Protein AF-0000000079074183 (afdb_homodimer)

Sequence (252 aa):
MTTKIEKISPKIYKVTDNDKHLGTISTYHNLFHNKYIYLKFNLSDYSVNIPFSKIVQAEHQALQVMIDSNENPIVDFLLRNGFICKRHCYTLTVNKKDLKIEINNKLSLHFFNTESPDYETVKSFVMTTKIEKISPKIYKVTDNDKHLGTISTYHNLFHNKYIYLKFNLSDYSVNIPFSKIVQAEHQALQVMIDSNENPIVDFLLRNGFICKRHCYTLTVNKKDLKIEINNKLSLHFFNTESPDYETVKSFV

pLDDT: mean 76.96, std 24.46, range [24.62, 98.12]

Radius of gyration: 27.48 Å; Cα contacts (8 Å, |Δi|>4): 386; chains: 2; bounding box: 55×77×75 Å

Solvent-accessible surface area (backbone atoms only — not comparable to full-atom values): 14882 Å² total; per-residue (Å²): 135,65,46,46,76,44,78,79,46,100,43,34,29,41,33,29,44,78,88,36,81,38,39,38,37,36,52,44,74,45,95,58,43,82,70,36,39,32,54,46,81,50,61,79,61,68,87,65,62,63,67,58,66,58,52,26,55,71,66,63,36,47,44,30,35,77,36,46,59,87,56,63,83,56,52,64,38,38,46,77,58,53,30,40,68,49,33,37,34,28,33,47,75,68,57,73,73,55,59,52,66,75,69,69,66,76,65,68,73,70,75,78,60,82,80,48,76,78,69,64,67,70,61,69,81,109,134,65,47,45,79,43,79,80,47,100,44,34,29,41,33,28,45,77,87,36,81,35,38,38,39,37,53,46,73,45,95,58,44,81,70,35,39,33,53,47,81,50,61,80,59,68,86,65,62,63,69,58,65,59,52,27,56,72,64,66,36,50,43,31,34,77,35,46,59,88,56,65,83,55,52,66,37,39,47,76,57,51,29,41,68,50,32,36,33,29,33,46,75,69,58,74,72,54,58,53,66,76,69,69,67,77,64,70,75,72,76,78,61,84,80,48,78,79,70,66,66,72,60,71,80,107

Structure (mmCIF, N/CA/C/O backbone):
data_AF-0000000079074183-model_v1
#
loop_
_entity.id
_entity.type
_entity.pdbx_description
1 polymer Acetyltransferase
#
loop_
_atom_site.group_PDB
_atom_site.id
_atom_site.type_symbol
_atom_site.label_atom_id
_atom_site.label_alt_id
_atom_site.label_comp_id
_atom_site.label_asym_id
_atom_site.label_entity_id
_atom_site.label_seq_id
_atom_site.pdbx_PDB_ins_code
_atom_site.Cartn_x
_atom_site.Cartn_y
_atom_site.Cartn_z
_atom_site.occupancy
_atom_site.B_iso_or_equiv
_atom_site.auth_seq_id
_atom_site.auth_comp_id
_atom_site.auth_asym_id
_atom_site.auth_atom_id
_atom_site.pdbx_PDB_model_num
ATOM 1 N N . MET A 1 1 ? -2.209 33.312 1.041 1 56.91 1 MET A N 1
ATOM 2 C CA . MET A 1 1 ? -3.297 32.656 1.756 1 56.91 1 MET A CA 1
ATOM 3 C C . MET A 1 1 ? -2.771 31.484 2.6 1 56.91 1 MET A C 1
ATOM 5 O O . MET A 1 1 ? -2.053 30.625 2.096 1 56.91 1 MET A O 1
ATOM 9 N N . THR A 1 2 ? -2.73 31.688 4.004 1 82.5 2 THR A N 1
ATOM 10 C CA . THR A 1 2 ? -1.872 30.812 4.797 1 82.5 2 THR A CA 1
ATOM 11 C C . THR A 1 2 ? -2.689 29.703 5.457 1 82.5 2 THR A C 1
ATOM 13 O O . THR A 1 2 ? -3.65 29.984 6.176 1 82.5 2 THR A O 1
ATOM 16 N N . THR A 1 3 ? -2.807 28.5 5.043 1 92.88 3 THR A N 1
ATOM 17 C CA . THR A 1 3 ? -3.449 27.344 5.664 1 92.88 3 THR A CA 1
ATOM 18 C C . THR A 1 3 ? -2.795 27.016 7 1 92.88 3 THR A C 1
ATOM 20 O O . THR A 1 3 ? -1.567 27.031 7.117 1 92.88 3 THR A O 1
ATOM 23 N N . LYS A 1 4 ? -3.664 26.953 8.109 1 94.62 4 LYS A N 1
ATOM 24 C CA . LYS A 1 4 ? -3.178 26.609 9.445 1 94.62 4 LYS A CA 1
ATOM 25 C C . LYS A 1 4 ? -3.684 25.25 9.875 1 94.62 4 LYS A C 1
ATOM 27 O O . LYS A 1 4 ? -4.754 24.797 9.445 1 94.62 4 LYS A O 1
ATOM 32 N N . ILE A 1 5 ? -2.883 24.562 10.695 1 96.06 5 ILE A N 1
ATOM 33 C CA . ILE A 1 5 ? -3.271 23.281 11.266 1 96.06 5 ILE A CA 1
ATOM 34 C C . ILE A 1 5 ? -3.086 23.312 12.781 1 96.06 5 ILE A C 1
ATOM 36 O O . ILE A 1 5 ? -2.086 23.828 13.281 1 96.06 5 ILE A O 1
ATOM 40 N N . GLU A 1 6 ? -4.113 22.844 13.547 1 95.81 6 GLU A N 1
ATOM 41 C CA . GLU A 1 6 ? -4.082 22.812 15.008 1 95.81 6 GLU A CA 1
ATOM 42 C C . GLU A 1 6 ? -4.535 21.469 15.539 1 95.81 6 GLU A C 1
ATOM 44 O O . GLU A 1 6 ? -5.562 20.938 15.109 1 95.81 6 GLU A O 1
ATOM 49 N N . LYS A 1 7 ? -3.727 20.953 16.5 1 96.69 7 LYS A N 1
ATOM 50 C CA . LYS A 1 7 ? -4.129 19.719 17.156 1 96.69 7 LYS A CA 1
ATOM 51 C C . LYS A 1 7 ? -5.254 19.969 18.156 1 96.69 7 LYS A C 1
ATOM 53 O O . LYS A 1 7 ? -5.066 20.688 19.141 1 96.69 7 LYS A O 1
ATOM 58 N N . ILE A 1 8 ? -6.43 19.375 17.969 1 96.81 8 ILE A N 1
ATOM 59 C CA . ILE A 1 8 ? -7.582 19.672 18.812 1 96.81 8 ILE A CA 1
ATOM 60 C C . ILE A 1 8 ? -7.895 18.453 19.688 1 96.81 8 ILE A C 1
ATOM 62 O O . ILE A 1 8 ? -8.648 18.562 20.656 1 96.81 8 ILE A O 1
ATOM 66 N N . SER A 1 9 ? -7.406 17.328 19.359 1 95.94 9 SER A N 1
ATOM 67 C CA . SER A 1 9 ? -7.438 16.078 20.125 1 95.94 9 SER A CA 1
ATOM 68 C C . SER A 1 9 ? -6.23 15.211 19.812 1 95.94 9 SER A C 1
ATOM 70 O O . SER A 1 9 ? -5.461 15.508 18.906 1 95.94 9 SER A O 1
ATOM 72 N N . PRO A 1 10 ? -5.918 14.227 20.594 1 94.5 10 PRO A N 1
ATOM 73 C CA . PRO A 1 10 ? -4.711 13.422 20.391 1 94.5 10 PRO A CA 1
ATOM 74 C C . PRO A 1 10 ? -4.586 12.906 18.953 1 94.5 10 PRO A C 1
ATOM 76 O O . PRO A 1 10 ? -3.477 12.789 18.438 1 94.5 10 PRO A O 1
ATOM 79 N N . LYS A 1 11 ? -5.684 12.766 18.312 1 96.69 11 LYS A N 1
ATOM 80 C CA . LYS A 1 11 ? -5.59 12.117 17.016 1 96.69 11 LYS A CA 1
ATOM 81 C C . LYS A 1 11 ? -6.246 12.969 15.93 1 96.69 11 LYS A C 1
ATOM 83 O O . LYS A 1 11 ? -6.457 12.508 14.805 1 96.69 11 LYS A O 1
ATOM 88 N N . ILE A 1 12 ? -6.559 14.219 16.297 1 97.94 12 ILE A N 1
ATOM 89 C CA . ILE A 1 12 ? -7.312 15.023 15.336 1 97.94 12 ILE A CA 1
ATOM 90 C C . ILE A 1 12 ? -6.668 16.406 15.188 1 97.94 12 ILE A C 1
ATOM 92 O O . ILE A 1 12 ? -6.367 17.062 16.188 1 97.94 12 ILE A O 1
ATOM 96 N N . TYR A 1 13 ? -6.473 16.797 13.969 1 98.12 13 TYR A N 1
ATOM 97 C CA . TYR A 1 13 ? -6.004 18.141 13.625 1 98.12 13 TYR A CA 1
ATOM 98 C C . TYR A 1 13 ? -7.078 18.922 12.875 1 98.12 13 TYR A C 1
ATOM 100 O O . TYR A 1 13 ? -7.711 18.391 11.961 1 98.12 13 TYR A O 1
ATOM 108 N N . LYS A 1 14 ? -7.289 20.141 13.258 1 98.06 14 LYS A N 1
ATOM 109 C CA . LYS A 1 14 ? -8.188 21.062 12.562 1 98.06 14 LYS A CA 1
ATOM 110 C C . LYS A 1 14 ? -7.43 21.875 11.523 1 98.06 14 LYS A C 1
ATOM 112 O O . LYS A 1 14 ? -6.328 22.359 11.789 1 98.06 14 LYS A O 1
ATOM 117 N N . VAL A 1 15 ? -8.008 21.984 10.328 1 97.56 15 VAL A N 1
ATOM 118 C CA . VAL A 1 15 ? -7.41 22.75 9.242 1 97.56 15 VAL A CA 1
ATOM 119 C C . VAL A 1 15 ? -8.258 23.984 8.953 1 97.56 15 VAL A C 1
ATOM 121 O O . VAL A 1 15 ? -9.477 23.891 8.789 1 97.56 15 VAL A O 1
ATOM 124 N N . THR A 1 16 ? -7.59 25.141 8.906 1 96.81 16 THR A N 1
ATOM 125 C CA . THR A 1 16 ? -8.242 26.406 8.578 1 96.81 16 THR A CA 1
ATOM 126 C C . THR A 1 16 ? -7.465 27.141 7.496 1 96.81 16 THR A C 1
ATOM 128 O O . THR A 1 16 ? -6.234 27.094 7.465 1 96.81 16 THR A O 1
ATOM 131 N N . ASP A 1 17 ? -8.219 27.688 6.59 1 94.56 17 ASP A N 1
ATOM 132 C CA . ASP A 1 17 ? -7.648 28.547 5.547 1 94.56 17 ASP A CA 1
ATOM 133 C C . ASP A 1 17 ? -8.289 29.922 5.566 1 94.56 17 ASP A C 1
ATOM 135 O O . ASP A 1 17 ? -9.508 30.062 5.387 1 94.56 17 ASP A O 1
ATOM 139 N N . ASN A 1 18 ? -7.473 30.922 5.742 1 91.44 18 ASN A N 1
ATOM 140 C CA . ASN A 1 18 ? -7.984 32.281 5.867 1 91.44 18 ASN A CA 1
ATOM 141 C C . ASN A 1 18 ? -9.164 32.344 6.828 1 91.44 18 ASN A C 1
ATOM 143 O O . ASN A 1 18 ? -10.211 32.906 6.492 1 91.44 18 ASN A O 1
ATOM 147 N N . ASP A 1 19 ? -9.07 31.641 7.984 1 87.56 19 ASP A N 1
ATOM 148 C CA . ASP A 1 19 ? -9.992 31.656 9.117 1 87.56 19 ASP A CA 1
ATOM 149 C C . ASP A 1 19 ? -11.273 30.891 8.797 1 87.56 19 ASP A C 1
ATOM 151 O O . ASP A 1 19 ? -12.227 30.906 9.57 1 87.56 19 ASP A O 1
ATOM 155 N N . LYS A 1 20 ? -11.281 30.312 7.566 1 93.69 20 LYS A N 1
ATOM 156 C CA . LYS A 1 20 ? -12.391 29.422 7.234 1 93.69 20 LYS A CA 1
ATOM 157 C C . LYS A 1 20 ? -12.039 27.969 7.547 1 93.69 20 LYS A C 1
ATOM 159 O O . LYS A 1 20 ? -10.961 27.484 7.184 1 93.69 20 LYS A O 1
ATOM 164 N N . HIS A 1 21 ? -12.977 27.422 8.32 1 95.5 21 HIS A N 1
ATOM 165 C CA . HIS A 1 21 ? -12.797 26.016 8.641 1 95.5 21 HIS A CA 1
ATOM 166 C C . HIS A 1 21 ? -12.883 25.141 7.391 1 95.5 21 HIS A C 1
ATOM 168 O O . HIS A 1 21 ? -13.891 25.172 6.676 1 95.5 21 HIS A O 1
ATOM 174 N N . LEU A 1 22 ? -11.805 24.312 7.156 1 97 22 LEU A N 1
ATOM 175 C CA . LEU A 1 22 ? -11.766 23.484 5.957 1 97 22 LEU A CA 1
ATOM 176 C C . LEU A 1 22 ? -12.078 22.031 6.297 1 97 22 LEU A C 1
ATOM 178 O O . LEU A 1 22 ? -12.453 21.25 5.418 1 97 22 LEU A O 1
ATOM 182 N N . GLY A 1 23 ? -11.852 21.594 7.488 1 97.81 23 GLY A N 1
ATOM 183 C CA . GLY A 1 23 ? -12.078 20.219 7.883 1 97.81 23 GLY A CA 1
ATOM 184 C C . GLY A 1 23 ? -11.031 19.688 8.844 1 97.81 23 GLY A C 1
ATOM 185 O O . GLY A 1 23 ? -10.469 20.453 9.633 1 97.81 23 GLY A O 1
ATOM 186 N N . THR A 1 24 ? -10.898 18.328 8.852 1 97.75 24 THR A N 1
ATOM 187 C CA . THR A 1 24 ? -10 17.734 9.836 1 97.75 24 THR A CA 1
ATOM 188 C C . THR A 1 24 ? -9.102 16.688 9.18 1 97.75 24 THR A C 1
ATOM 190 O O . THR A 1 24 ? -9.398 16.188 8.094 1 97.75 24 THR A O 1
ATOM 193 N N . ILE A 1 25 ? -8 16.469 9.836 1 97.62 25 ILE A N 1
ATOM 194 C CA . ILE A 1 25 ? -7.098 15.359 9.578 1 97.62 25 ILE A CA 1
ATOM 195 C C . ILE A 1 25 ? -7.023 14.461 10.812 1 97.62 25 ILE A C 1
ATOM 197 O O . ILE A 1 25 ? -6.742 14.93 11.914 1 97.62 25 ILE A O 1
ATOM 201 N N . SER A 1 26 ? -7.312 13.258 10.609 1 97.56 26 SER A N 1
ATOM 202 C CA . SER A 1 26 ? -7.172 12.297 11.695 1 97.56 26 SER A CA 1
ATOM 203 C C . SER A 1 26 ? -5.914 11.453 11.523 1 97.56 26 SER A C 1
ATOM 205 O O . SER A 1 26 ? -5.492 11.18 10.398 1 97.56 26 SER A O 1
ATOM 207 N N . THR A 1 27 ? -5.348 11.062 12.664 1 96.31 27 THR A N 1
ATOM 208 C CA . THR A 1 27 ? -4.188 10.18 12.656 1 96.31 27 THR A CA 1
ATOM 209 C C . THR A 1 27 ? -4.531 8.82 13.258 1 96.31 27 THR A C 1
ATOM 211 O O . THR A 1 27 ? -5.441 8.719 14.086 1 96.31 27 THR A O 1
ATOM 214 N N . TYR A 1 28 ? -3.906 7.844 12.734 1 92.69 28 TYR A N 1
ATOM 215 C CA . TYR A 1 28 ? -4.055 6.516 13.32 1 92.69 28 TYR A CA 1
ATOM 216 C C . TYR A 1 28 ? -2.797 5.68 13.109 1 92.69 28 TYR A C 1
ATOM 218 O O . TYR A 1 28 ? -1.945 6.027 12.289 1 92.69 28 TYR A O 1
ATOM 226 N N . HIS A 1 29 ? -2.613 4.762 14.086 1 88.19 29 HIS A N 1
ATOM 227 C CA . HIS A 1 29 ? -1.51 3.818 13.961 1 88.19 29 HIS A CA 1
ATOM 228 C C . HIS A 1 29 ? -1.984 2.492 13.375 1 88.19 29 HIS A C 1
ATOM 230 O O . HIS A 1 29 ? -3.092 2.039 13.672 1 88.19 29 HIS A O 1
ATOM 236 N N . ASN A 1 30 ? -1.185 2.166 12.43 1 74.31 30 ASN A N 1
ATOM 237 C CA . ASN A 1 30 ? -1.396 0.795 11.977 1 74.31 30 ASN A CA 1
ATOM 238 C C . ASN A 1 30 ? -0.729 -0.214 12.906 1 74.31 30 ASN A C 1
ATOM 240 O O . ASN A 1 30 ? 0.449 -0.072 13.234 1 74.31 30 ASN A O 1
ATOM 244 N N . LEU A 1 31 ? -1.501 -1.036 13.453 1 66.62 31 LEU A N 1
ATOM 245 C CA . LEU A 1 31 ? -1.031 -2.002 14.438 1 66.62 31 LEU A CA 1
ATOM 246 C C . LEU A 1 31 ? 0.189 -2.756 13.922 1 66.62 31 LEU A C 1
ATOM 248 O O . LEU A 1 31 ? 1.031 -3.195 14.703 1 66.62 31 LEU A O 1
ATOM 252 N N . PHE A 1 32 ? 0.381 -2.758 12.641 1 63.94 32 PHE A N 1
ATOM 253 C CA . PHE A 1 32 ? 1.394 -3.611 12.023 1 63.94 32 PHE A CA 1
ATOM 254 C C . PHE A 1 32 ? 2.602 -2.789 11.594 1 63.94 32 PHE A C 1
ATOM 256 O O . PHE A 1 32 ? 3.666 -3.344 11.305 1 63.94 32 PHE A O 1
ATOM 263 N N . HIS A 1 33 ? 2.383 -1.565 11.43 1 68.12 33 HIS A N 1
ATOM 264 C CA . HIS A 1 33 ? 3.418 -0.663 10.945 1 68.12 33 HIS A CA 1
ATOM 265 C C . HIS A 1 33 ? 3.592 0.533 11.875 1 68.12 33 HIS A C 1
ATOM 267 O O . HIS A 1 33 ? 2.881 1.532 11.75 1 68.12 33 HIS A O 1
ATOM 273 N N . ASN A 1 34 ? 4.586 0.469 12.773 1 72.25 34 ASN A N 1
ATOM 274 C CA . ASN A 1 34 ? 4.75 1.51 13.789 1 72.25 34 ASN A CA 1
ATOM 275 C C . ASN A 1 34 ? 5.723 2.59 13.32 1 72.25 34 ASN A C 1
ATOM 277 O O . ASN A 1 34 ? 5.945 3.576 14.031 1 72.25 34 ASN A O 1
ATOM 281 N N . LYS A 1 35 ? 6.137 2.465 12.156 1 80.44 35 LYS A N 1
ATOM 282 C CA . LYS A 1 35 ? 7.121 3.424 11.664 1 80.44 35 LYS A CA 1
ATOM 283 C C . LYS A 1 35 ? 6.449 4.711 11.188 1 80.44 35 LYS A C 1
ATOM 285 O O . LYS A 1 35 ? 7.062 5.781 11.211 1 80.44 35 LYS A O 1
ATOM 290 N N . TYR A 1 36 ? 5.195 4.543 10.867 1 87.62 36 TYR A N 1
ATOM 291 C CA . TYR A 1 36 ? 4.492 5.676 10.266 1 87.62 36 TYR A CA 1
ATOM 292 C C . TYR A 1 36 ? 3.238 6.016 11.062 1 87.62 36 TYR A C 1
ATOM 294 O O . TYR A 1 36 ? 2.648 5.148 11.703 1 87.62 36 TYR A O 1
ATOM 302 N N . ILE A 1 37 ? 2.963 7.238 11.047 1 93.5 37 ILE A N 1
ATOM 303 C CA . ILE A 1 37 ? 1.617 7.656 11.422 1 93.5 37 ILE A CA 1
ATOM 304 C C . ILE A 1 37 ? 0.771 7.867 10.164 1 93.5 37 ILE A C 1
ATOM 306 O O . ILE A 1 37 ? 1.219 8.5 9.203 1 93.5 37 ILE A O 1
ATOM 310 N N . TYR A 1 38 ? -0.4 7.258 10.18 1 94.38 38 TYR A N 1
ATOM 311 C CA . TYR A 1 38 ? -1.279 7.301 9.016 1 94.38 38 TYR A CA 1
ATOM 312 C C . TYR A 1 38 ? -2.279 8.445 9.133 1 94.38 38 TYR A C 1
ATOM 314 O O . TYR A 1 38 ? -2.74 8.766 10.227 1 94.38 38 TYR A O 1
ATOM 322 N N . LEU A 1 39 ? -2.57 9.031 7.938 1 96.38 39 LEU A N 1
ATOM 323 C CA . LEU A 1 39 ? -3.488 10.172 7.914 1 96.38 39 LEU A CA 1
ATOM 324 C C . LEU A 1 39 ? -4.77 9.812 7.172 1 96.38 39 LEU A C 1
ATOM 326 O O . LEU A 1 39 ? -4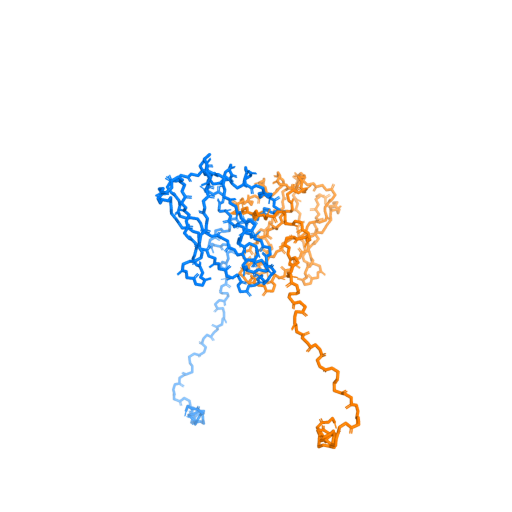.734 9.102 6.164 1 96.38 39 LEU A O 1
ATOM 330 N N . LYS A 1 40 ? -5.848 10.336 7.715 1 95.19 40 LYS A N 1
ATOM 331 C CA . LYS A 1 40 ? -7.133 10.383 7.023 1 95.19 40 LYS A CA 1
ATOM 332 C C .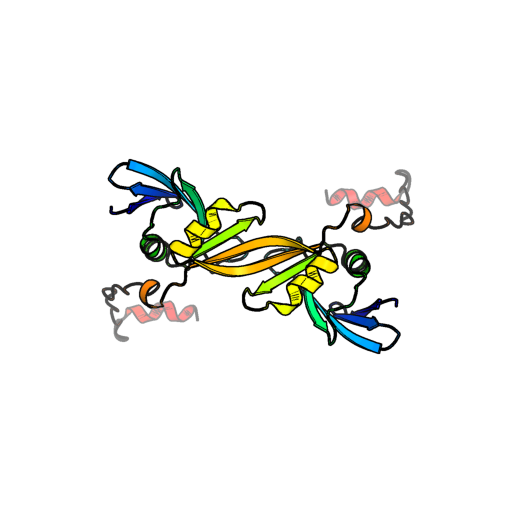 LYS A 1 40 ? -7.637 11.82 6.906 1 95.19 40 LYS A C 1
ATOM 334 O O . LYS A 1 40 ? -7.555 12.594 7.863 1 95.19 40 LYS A O 1
ATOM 339 N N . PHE A 1 41 ? -8.18 12.125 5.703 1 95.94 41 PHE A N 1
ATOM 340 C CA . PHE A 1 41 ? -8.555 13.5 5.43 1 95.94 41 PHE A CA 1
ATOM 341 C C . PHE A 1 41 ? -10.07 13.633 5.324 1 95.94 41 PHE A C 1
ATOM 343 O O . PHE A 1 41 ? -10.727 12.805 4.699 1 95.94 41 PHE A O 1
ATOM 350 N N . ASN A 1 42 ? -10.594 14.586 5.984 1 95.62 42 ASN A N 1
ATOM 351 C CA . ASN A 1 42 ? -11.953 15.086 5.828 1 95.62 42 ASN A CA 1
ATOM 352 C C . ASN A 1 42 ? -11.977 16.594 5.602 1 95.62 42 ASN A C 1
ATOM 354 O O . ASN A 1 42 ? -12.258 17.359 6.527 1 95.62 42 ASN A O 1
ATOM 358 N N . LEU A 1 43 ? -11.75 17.016 4.32 1 95.56 43 LEU A N 1
ATOM 359 C CA . LEU A 1 43 ? -11.633 18.422 3.977 1 95.56 43 LEU A CA 1
ATOM 360 C C . LEU A 1 43 ? -12.688 18.828 2.943 1 95.56 43 LEU A C 1
ATOM 362 O O . LEU A 1 43 ? -13.047 18.016 2.084 1 95.56 43 LEU A O 1
ATOM 366 N N . SER A 1 44 ? -13.07 20 3.027 1 94.81 44 SER A N 1
ATOM 367 C CA . SER A 1 44 ? -14.031 20.531 2.061 1 94.81 44 SER A CA 1
ATOM 368 C C . SER A 1 44 ? -13.328 21.016 0.796 1 94.81 44 SER A C 1
ATOM 370 O O . SER A 1 44 ? -13.961 21.203 -0.239 1 94.81 44 SER A O 1
ATOM 372 N N . ASP A 1 45 ? -12.055 21.266 0.929 1 93.31 45 ASP A N 1
ATOM 373 C CA . ASP A 1 45 ? -11.25 21.781 -0.177 1 93.31 45 ASP A CA 1
ATOM 374 C C . ASP A 1 45 ? -9.852 21.141 -0.175 1 93.31 45 ASP A C 1
ATOM 376 O O . ASP A 1 45 ? -9.117 21.266 0.802 1 93.31 45 ASP A O 1
ATOM 380 N N . TYR A 1 46 ? -9.523 20.5 -1.292 1 93.75 46 TYR A N 1
ATOM 381 C CA . TYR A 1 46 ? -8.242 19.812 -1.388 1 93.75 46 TYR A CA 1
ATOM 382 C C . TYR A 1 46 ? -7.266 20.578 -2.262 1 93.75 46 TYR A C 1
ATOM 384 O O . TYR A 1 46 ? -6.246 20.047 -2.693 1 93.75 46 TYR A O 1
ATOM 392 N N . SER A 1 47 ? -7.559 21.844 -2.543 1 92.06 47 SER A N 1
ATOM 393 C CA . SER A 1 47 ? -6.668 22.656 -3.363 1 92.06 47 SER A CA 1
ATOM 394 C C . SER A 1 47 ? -5.695 23.453 -2.498 1 92.06 47 SER A C 1
ATOM 396 O O . SER A 1 47 ? -4.879 24.219 -3.018 1 92.06 47 SER A O 1
ATOM 398 N N . VAL A 1 48 ? -5.664 23.203 -1.214 1 92.88 48 VAL A N 1
ATOM 399 C CA . VAL A 1 48 ? -4.875 24 -0.283 1 92.88 48 VAL A CA 1
ATOM 400 C C . VAL A 1 48 ? -3.547 23.297 -0.003 1 92.88 48 VAL A C 1
ATOM 402 O O . VAL A 1 48 ? -3.416 22.094 -0.217 1 92.88 48 VAL A O 1
ATOM 405 N N . ASN A 1 49 ? -2.605 24.125 0.413 1 94.31 49 ASN A N 1
ATOM 406 C CA . ASN A 1 49 ? -1.342 23.609 0.936 1 94.31 49 ASN A CA 1
ATOM 407 C C . ASN A 1 49 ? -1.353 23.547 2.461 1 94.31 49 ASN A C 1
ATOM 409 O O . ASN A 1 49 ? -1.564 24.562 3.129 1 94.31 49 ASN A O 1
ATOM 413 N N . ILE A 1 50 ? -1.179 22.297 2.91 1 94.88 50 ILE A N 1
ATOM 414 C CA . ILE A 1 50 ? -1.216 22.078 4.352 1 94.88 50 ILE A CA 1
ATOM 415 C C . ILE A 1 50 ? 0.207 21.969 4.891 1 94.88 50 ILE A C 1
ATOM 417 O O . ILE A 1 50 ? 1.05 21.281 4.297 1 94.88 50 ILE A O 1
ATOM 421 N N . PRO A 1 51 ? 0.529 22.688 6 1 95 51 PRO A N 1
ATOM 422 C CA . PRO A 1 51 ? 1.844 22.531 6.629 1 95 51 PRO A CA 1
ATOM 423 C C . PRO A 1 51 ? 1.982 21.219 7.383 1 95 51 PRO A C 1
ATOM 425 O O . PRO A 1 51 ? 2.029 21.203 8.617 1 95 51 PRO A O 1
ATOM 428 N N . PHE A 1 52 ? 2.217 20.141 6.711 1 96.25 52 PHE A N 1
ATOM 429 C CA . PHE A 1 52 ? 2.27 18.797 7.281 1 96.25 52 PHE A CA 1
ATOM 430 C C . PHE A 1 52 ? 3.459 18.656 8.219 1 96.25 52 PHE A C 1
ATOM 432 O O . PHE A 1 52 ? 3.486 17.766 9.062 1 96.25 52 PHE A O 1
ATOM 439 N N . SER A 1 53 ? 4.465 19.484 8.07 1 92.44 53 SER A N 1
ATOM 440 C CA . SER A 1 53 ? 5.621 19.453 8.961 1 92.44 53 SER A CA 1
ATOM 441 C C . SER A 1 53 ? 5.195 19.625 10.422 1 92.44 53 SER A C 1
ATOM 443 O O . SER A 1 53 ? 5.84 19.094 11.328 1 92.44 53 SER A O 1
ATOM 445 N N . LYS A 1 54 ? 4.117 20.328 10.633 1 93.75 54 LYS A N 1
ATOM 446 C CA . LYS A 1 54 ? 3.611 20.516 11.984 1 93.75 54 LYS A CA 1
ATOM 447 C C . LYS A 1 54 ? 3.121 19.203 12.578 1 93.75 54 LYS A C 1
ATOM 449 O O . LYS A 1 54 ? 3.264 18.969 13.781 1 93.75 54 LYS A O 1
ATOM 454 N N . ILE A 1 55 ? 2.572 18.406 11.727 1 95.62 55 ILE A N 1
ATOM 455 C CA . ILE A 1 55 ? 2.125 17.109 12.203 1 95.62 55 ILE A CA 1
ATOM 456 C C . ILE A 1 55 ? 3.334 16.219 12.492 1 95.62 55 ILE A C 1
ATOM 458 O O . ILE A 1 55 ? 3.371 15.531 13.516 1 95.62 55 ILE A O 1
ATOM 462 N N . VAL A 1 56 ? 4.266 16.266 11.641 1 93.94 56 VAL A N 1
ATOM 463 C CA . VAL A 1 56 ? 5.492 15.492 11.836 1 93.94 56 VAL A CA 1
ATOM 464 C C . VAL A 1 56 ? 6.129 15.867 13.172 1 93.94 56 VAL A C 1
ATOM 466 O O . VAL A 1 56 ? 6.535 14.992 13.938 1 93.94 56 VAL A O 1
ATOM 469 N N . GLN A 1 57 ? 6.195 17.109 13.414 1 91.25 57 GLN A N 1
ATOM 470 C CA . GLN A 1 57 ? 6.809 17.609 14.641 1 91.25 57 GLN A CA 1
ATOM 471 C C . GLN A 1 57 ? 6.016 17.156 15.867 1 91.25 57 GLN A C 1
ATOM 473 O O . GLN A 1 57 ? 6.602 16.828 16.906 1 91.25 57 GLN A O 1
ATOM 478 N N . ALA A 1 58 ? 4.754 17.172 15.727 1 92.38 58 ALA A N 1
ATOM 479 C CA . ALA A 1 58 ? 3.896 16.812 16.859 1 92.38 58 ALA A CA 1
ATOM 480 C C . ALA A 1 58 ? 3.932 15.312 17.109 1 92.38 58 ALA A C 1
ATOM 482 O O . ALA A 1 58 ? 3.912 14.875 18.266 1 92.38 58 ALA A O 1
ATOM 483 N N . GLU A 1 59 ? 3.969 14.562 16.062 1 92.69 59 GLU A N 1
ATOM 484 C CA . GLU A 1 59 ? 3.836 13.117 16.188 1 92.69 59 GLU A CA 1
ATOM 485 C C . GLU A 1 59 ? 5.203 12.438 16.25 1 92.69 59 GLU A C 1
ATOM 487 O O . GLU A 1 59 ? 5.309 11.281 16.672 1 92.69 59 GLU A O 1
ATOM 492 N N . HIS A 1 60 ? 6.215 13 15.812 1 90.06 60 HIS A N 1
ATOM 493 C CA . HIS A 1 60 ? 7.582 12.5 15.828 1 90.06 60 HIS A CA 1
ATOM 494 C C . HIS A 1 60 ? 7.711 11.227 14.992 1 90.06 60 HIS A C 1
ATOM 496 O O . HIS A 1 60 ? 8.422 10.297 15.375 1 90.06 60 HIS A O 1
ATOM 502 N N . GLN A 1 61 ? 6.887 11.211 13.961 1 90.06 61 GLN A N 1
ATOM 503 C CA . GLN A 1 61 ? 6.902 10.078 13.047 1 90.06 61 GLN A CA 1
ATOM 504 C C . GLN A 1 61 ? 6.66 10.531 11.609 1 90.06 61 GLN A C 1
ATOM 506 O O . GLN A 1 61 ? 6.059 11.586 11.375 1 90.06 61 GLN A O 1
ATOM 511 N N . ALA A 1 62 ? 7.18 9.719 10.688 1 91.75 62 ALA A N 1
ATOM 512 C CA . ALA A 1 62 ? 6.879 9.961 9.281 1 91.75 62 ALA A CA 1
ATOM 513 C C . ALA A 1 62 ? 5.395 9.734 8.992 1 91.75 62 ALA A C 1
ATOM 515 O O . ALA A 1 62 ? 4.734 8.953 9.68 1 91.75 62 ALA A O 1
ATOM 516 N N . LEU A 1 63 ? 4.934 10.477 8.023 1 95.94 63 LEU A N 1
ATOM 517 C CA . LEU A 1 63 ? 3.516 10.422 7.691 1 95.94 63 LEU A CA 1
ATOM 518 C C . LEU A 1 63 ? 3.277 9.508 6.492 1 95.94 63 LEU A C 1
ATOM 520 O O . LEU A 1 63 ? 4.078 9.484 5.551 1 95.94 63 LEU A O 1
ATOM 524 N N . GLN A 1 64 ? 2.223 8.766 6.582 1 93.75 64 GLN A N 1
ATOM 525 C CA . GLN A 1 64 ? 1.821 7.914 5.465 1 93.75 64 GLN A CA 1
ATOM 526 C C . GLN A 1 64 ? 0.316 8 5.227 1 93.75 64 GLN A C 1
ATOM 528 O O . GLN A 1 64 ? -0.457 8.219 6.16 1 93.75 64 GLN A O 1
ATOM 533 N N . VAL A 1 65 ? -0.074 7.941 3.959 1 94.25 65 VAL A N 1
ATOM 534 C CA . VAL A 1 65 ? -1.475 7.922 3.551 1 94.25 65 VAL A CA 1
ATOM 535 C C . VAL A 1 65 ? -1.728 6.723 2.637 1 94.25 65 VAL A C 1
ATOM 537 O O . VAL A 1 65 ? -1.014 6.527 1.649 1 94.25 65 VAL A O 1
ATOM 540 N N . MET A 1 66 ? -2.662 5.918 3.023 1 91.19 66 MET A N 1
ATOM 541 C CA . MET A 1 66 ? -3.111 4.824 2.168 1 91.19 66 MET A CA 1
ATOM 542 C C . MET A 1 66 ? -4.348 5.227 1.371 1 91.19 66 MET A C 1
ATOM 544 O O . MET A 1 66 ? -5.336 5.688 1.943 1 91.19 66 MET A O 1
ATOM 548 N N . ILE A 1 67 ? -4.16 5.094 0.066 1 91.25 67 ILE A N 1
ATOM 549 C CA . ILE A 1 67 ? -5.273 5.461 -0.804 1 91.25 67 ILE A CA 1
ATOM 550 C C . ILE A 1 67 ? -5.77 4.23 -1.555 1 91.25 67 ILE A C 1
ATOM 552 O O . ILE A 1 67 ? -4.988 3.537 -2.209 1 91.25 67 ILE A O 1
ATOM 556 N N . ASP A 1 68 ? -7.082 4.023 -1.408 1 87.06 68 ASP A N 1
ATOM 557 C CA . ASP A 1 68 ? -7.68 2.969 -2.221 1 87.06 68 ASP A CA 1
ATOM 558 C C . ASP A 1 68 ? -7.695 3.354 -3.697 1 87.06 68 ASP A C 1
ATOM 560 O O . ASP A 1 68 ? -7.922 4.516 -4.039 1 87.06 68 ASP A O 1
ATOM 564 N N . SER A 1 69 ? -7.371 2.432 -4.523 1 79 69 SER A N 1
ATOM 565 C CA . SER A 1 69 ? -7.246 2.662 -5.961 1 79 69 SER A CA 1
ATOM 566 C C . SER A 1 69 ? -8.508 3.305 -6.527 1 79 69 SER A C 1
ATOM 568 O O . SER A 1 69 ? -8.453 3.994 -7.551 1 79 69 SER A O 1
ATOM 570 N N . ASN A 1 70 ? -9.609 3.139 -5.902 1 72.88 70 ASN A N 1
ATOM 571 C CA . ASN A 1 70 ? -10.867 3.711 -6.387 1 72.88 70 ASN A CA 1
ATOM 572 C C . ASN A 1 70 ? -11.047 5.148 -5.906 1 72.88 70 ASN A C 1
ATOM 574 O O . ASN A 1 70 ? -12 5.82 -6.297 1 72.88 70 ASN A O 1
ATOM 578 N N . GLU A 1 71 ? -10.086 5.621 -5.082 1 66.56 71 GLU A N 1
ATOM 579 C CA . GLU A 1 71 ? -10.203 6.969 -4.535 1 66.56 71 GLU A CA 1
ATOM 580 C C . GLU A 1 71 ? -9.297 7.945 -5.277 1 66.56 71 GLU A C 1
ATOM 582 O O . GLU A 1 71 ? -8.164 8.203 -4.848 1 66.56 71 GLU A O 1
ATOM 587 N N . ASN A 1 72 ? -9.625 8.586 -6.359 1 66.62 72 ASN A N 1
ATOM 588 C CA . ASN A 1 72 ? -8.812 9.352 -7.301 1 66.62 72 ASN A CA 1
ATOM 589 C C . ASN A 1 72 ? -8.648 10.805 -6.848 1 66.62 72 ASN A C 1
ATOM 591 O O . ASN A 1 72 ? -7.551 11.359 -6.906 1 66.62 72 ASN A O 1
ATOM 595 N N . PRO A 1 73 ? -9.57 11.461 -6.199 1 71.12 73 PRO A N 1
ATOM 596 C CA . PRO A 1 73 ? -9.461 12.922 -6.113 1 71.12 73 PRO A CA 1
ATOM 597 C C . PRO A 1 73 ? -8.383 13.375 -5.137 1 71.12 73 PRO A C 1
ATOM 599 O O . PRO A 1 73 ? -7.84 14.477 -5.277 1 71.12 73 PRO A O 1
ATOM 602 N N . ILE A 1 74 ? -7.77 12.547 -4.281 1 88.75 74 ILE A N 1
ATOM 603 C CA . ILE A 1 74 ? -6.91 13.016 -3.201 1 88.75 74 ILE A CA 1
ATOM 604 C C . ILE A 1 74 ? -5.445 12.898 -3.621 1 88.75 74 ILE A C 1
ATOM 606 O O . ILE A 1 74 ? -4.57 13.523 -3.02 1 88.75 74 ILE A O 1
ATOM 610 N N . VAL A 1 75 ? -5.188 12.266 -4.688 1 90.56 75 VAL A N 1
ATOM 611 C CA . VAL A 1 75 ? -3.814 11.984 -5.094 1 90.56 75 VAL A CA 1
ATOM 612 C C . VAL A 1 75 ? -3.104 13.281 -5.461 1 90.56 75 VAL A C 1
ATOM 614 O O . VAL A 1 75 ? -1.986 13.539 -5.004 1 90.56 75 VAL A O 1
ATOM 617 N N . ASP A 1 76 ? -3.721 14.125 -6.309 1 90.75 76 ASP A N 1
ATOM 618 C CA . ASP A 1 76 ? -3.125 15.406 -6.691 1 90.75 76 ASP A CA 1
ATOM 619 C C . ASP A 1 76 ? -2.812 16.25 -5.461 1 90.75 76 ASP A C 1
ATOM 621 O O . ASP A 1 76 ? -1.772 16.906 -5.402 1 90.75 76 ASP A O 1
ATOM 625 N N . PHE A 1 77 ? -3.738 16.203 -4.477 1 94.88 77 PHE A N 1
ATOM 626 C CA . PHE A 1 77 ? -3.561 16.922 -3.215 1 94.88 77 PHE A CA 1
ATOM 627 C C . PHE A 1 77 ? -2.309 16.422 -2.494 1 94.88 77 PHE A C 1
ATOM 629 O O . PHE A 1 77 ? -1.485 17.234 -2.055 1 94.88 77 PHE A O 1
ATOM 636 N N . LEU A 1 78 ? -2.148 15.172 -2.453 1 95.38 78 LEU A N 1
ATOM 637 C CA . LEU A 1 78 ? -1.004 14.578 -1.771 1 95.38 78 LEU A CA 1
ATOM 638 C C . LEU A 1 78 ? 0.3 14.953 -2.467 1 95.38 78 LEU A C 1
ATOM 640 O O . LEU A 1 78 ? 1.256 15.383 -1.817 1 95.38 78 LEU A O 1
ATOM 644 N N . LEU A 1 79 ? 0.276 14.859 -3.768 1 92.94 79 LEU A N 1
ATOM 645 C CA . LEU A 1 79 ? 1.481 15.141 -4.539 1 92.94 79 LEU A CA 1
ATOM 646 C C . LEU A 1 79 ? 1.887 16.609 -4.406 1 92.94 79 LEU A C 1
ATOM 648 O O . LEU A 1 79 ? 3.062 16.906 -4.195 1 92.94 79 LEU A O 1
ATOM 652 N N . ARG A 1 80 ? 0.956 17.469 -4.477 1 93.69 80 ARG A N 1
ATOM 653 C CA . ARG A 1 80 ? 1.228 18.891 -4.348 1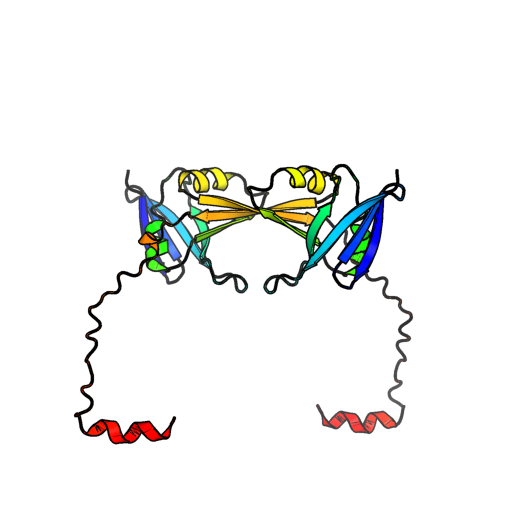 93.69 80 ARG A CA 1
ATOM 654 C C . ARG A 1 80 ? 1.759 19.234 -2.959 1 93.69 80 ARG A C 1
ATOM 656 O O . ARG A 1 80 ? 2.531 20.172 -2.797 1 93.69 80 ARG A O 1
ATOM 663 N N . ASN A 1 81 ? 1.343 18.406 -1.968 1 95.31 81 ASN A N 1
ATOM 664 C CA . ASN A 1 81 ? 1.752 18.672 -0.593 1 95.31 81 ASN A CA 1
ATOM 665 C C . ASN A 1 81 ? 3.002 17.891 -0.216 1 95.31 81 ASN A C 1
ATOM 667 O O . ASN A 1 81 ? 3.318 17.75 0.967 1 95.31 81 ASN A O 1
ATOM 671 N N . GLY A 1 82 ? 3.664 17.266 -1.161 1 94.12 82 GLY A N 1
ATOM 672 C CA . GLY A 1 82 ? 5 16.734 -0.947 1 94.12 82 GLY A CA 1
ATOM 673 C C . GLY A 1 82 ? 5.02 15.234 -0.724 1 94.12 82 GLY A C 1
ATOM 674 O O . GLY A 1 82 ? 6.082 14.641 -0.517 1 94.12 82 GLY A O 1
ATOM 675 N N . PHE A 1 83 ? 3.861 14.648 -0.735 1 95.12 83 PHE A N 1
ATOM 676 C CA . PHE A 1 83 ? 3.83 13.195 -0.621 1 95.12 83 PHE A CA 1
ATOM 677 C C . PHE A 1 83 ? 4.273 12.539 -1.924 1 95.12 83 PHE A C 1
ATOM 679 O O . PHE A 1 83 ? 4.047 13.086 -3.006 1 95.12 83 PHE A O 1
ATOM 686 N N . ILE A 1 84 ? 4.906 11.344 -1.746 1 93 84 ILE A N 1
ATOM 687 C CA . ILE A 1 84 ? 5.305 10.555 -2.906 1 93 84 ILE A CA 1
ATOM 688 C C . ILE A 1 84 ? 4.738 9.141 -2.789 1 93 84 ILE A C 1
ATOM 690 O O . ILE A 1 84 ? 4.672 8.578 -1.692 1 93 84 ILE A O 1
ATOM 694 N N . CYS A 1 85 ? 4.359 8.641 -3.902 1 91.56 85 CYS A N 1
ATOM 695 C CA . CYS A 1 85 ? 3.904 7.254 -3.908 1 91.56 85 CYS A CA 1
ATOM 696 C C . CYS A 1 85 ? 5.07 6.297 -3.686 1 91.56 85 CYS A C 1
ATOM 698 O O . CYS A 1 85 ? 5.996 6.238 -4.496 1 91.56 85 CYS A O 1
ATOM 700 N N . LYS A 1 86 ? 4.992 5.527 -2.637 1 88.44 86 LYS A N 1
ATOM 701 C CA . LYS A 1 86 ? 6.094 4.625 -2.32 1 88.44 86 LYS A CA 1
ATOM 702 C C . LYS A 1 86 ? 5.805 3.209 -2.811 1 88.44 86 LYS A C 1
ATOM 704 O O . LYS A 1 86 ? 6.715 2.488 -3.223 1 88.44 86 LYS A O 1
ATOM 709 N N . ARG A 1 87 ? 4.602 2.908 -2.689 1 86.38 87 ARG A N 1
ATOM 710 C CA . ARG A 1 87 ? 4.277 1.517 -2.988 1 86.38 87 ARG A CA 1
ATOM 711 C C . ARG A 1 87 ? 2.85 1.384 -3.508 1 86.38 87 ARG A C 1
ATOM 713 O O . ARG A 1 87 ? 1.995 2.221 -3.209 1 86.38 87 ARG A O 1
ATOM 720 N N . HIS A 1 88 ? 2.709 0.417 -4.395 1 90.38 88 HIS A N 1
ATOM 721 C CA . HIS A 1 88 ? 1.415 -0.064 -4.863 1 90.38 88 HIS A CA 1
ATOM 722 C C . HIS A 1 88 ? 1.146 -1.484 -4.379 1 90.38 88 HIS A C 1
ATOM 724 O O . HIS A 1 88 ? 2.047 -2.326 -4.375 1 90.38 88 HIS A O 1
ATOM 730 N N . CYS A 1 89 ? -0.033 -1.714 -3.924 1 91.31 89 CYS A N 1
ATOM 731 C CA . CYS A 1 89 ? -0.431 -3.051 -3.5 1 91.31 89 CYS A CA 1
ATOM 732 C C . CYS A 1 89 ? -1.418 -3.664 -4.484 1 91.31 89 CYS A C 1
ATOM 734 O O . CYS A 1 89 ? -2.457 -3.072 -4.777 1 91.31 89 CYS A O 1
ATOM 736 N N . TYR A 1 90 ? -1.061 -4.824 -5.031 1 92.88 90 TYR A N 1
ATOM 737 C CA . TYR A 1 90 ? -1.897 -5.555 -5.98 1 92.88 90 TYR A CA 1
ATOM 738 C C . TYR A 1 90 ? -2.432 -6.84 -5.355 1 92.88 90 TYR A C 1
ATOM 740 O O . TYR A 1 90 ? -1.695 -7.562 -4.68 1 92.88 90 TYR A O 1
ATOM 748 N N . THR A 1 91 ? -3.684 -7.082 -5.469 1 93.88 91 THR A N 1
ATOM 749 C CA . THR A 1 91 ? -4.312 -8.289 -4.953 1 93.88 91 THR A CA 1
ATOM 750 C C . THR A 1 91 ? -4.953 -9.094 -6.078 1 93.88 91 THR A C 1
ATOM 752 O O . THR A 1 91 ? -5.496 -8.523 -7.027 1 93.88 91 THR A O 1
ATOM 755 N N . LEU A 1 92 ? -4.73 -10.414 -5.871 1 92.44 92 LEU A N 1
ATOM 756 C CA . LEU A 1 92 ? -5.391 -11.273 -6.848 1 92.44 92 LEU A CA 1
ATOM 757 C C . LEU A 1 92 ? -6.879 -11.398 -6.543 1 92.44 92 LEU A C 1
ATOM 759 O O . LEU A 1 92 ? -7.262 -11.672 -5.406 1 92.44 92 LEU A O 1
ATOM 763 N N . THR A 1 93 ? -7.742 -11.102 -7.473 1 76 93 THR A N 1
ATOM 764 C CA . THR A 1 93 ? -9.188 -11.25 -7.336 1 76 93 THR A CA 1
ATOM 765 C C . THR A 1 93 ? -9.578 -12.727 -7.316 1 76 93 THR A C 1
ATOM 767 O O . THR A 1 93 ? -9.391 -13.438 -8.305 1 76 93 THR A O 1
ATOM 770 N N . VAL A 1 94 ? -9.484 -13.32 -6.133 1 69.44 94 VAL A N 1
ATOM 771 C CA . VAL A 1 94 ? -9.844 -14.734 -6.121 1 69.44 94 VAL A CA 1
ATOM 772 C C . VAL A 1 94 ? -11.344 -14.883 -5.867 1 69.44 94 VAL A C 1
ATOM 774 O O . VAL A 1 94 ? -11.93 -14.102 -5.113 1 69.44 94 VAL A O 1
ATOM 777 N N . ASN A 1 95 ? -12.086 -15.492 -6.75 1 60.38 95 ASN A N 1
ATOM 778 C CA . ASN A 1 95 ? -13.469 -15.875 -6.473 1 60.38 95 ASN A CA 1
ATOM 779 C C . ASN A 1 95 ? -13.555 -16.844 -5.297 1 60.38 95 ASN A C 1
ATOM 781 O O . ASN A 1 95 ? -12.602 -17.578 -5.023 1 60.38 95 ASN A O 1
ATOM 785 N N . LYS A 1 96 ? -14.594 -16.688 -4.395 1 55.03 96 LYS A N 1
ATOM 786 C CA . LYS A 1 96 ? -14.891 -17.547 -3.248 1 55.03 96 LYS A CA 1
ATOM 787 C C . LYS A 1 96 ? -14.633 -19.016 -3.572 1 55.03 96 LYS A C 1
ATOM 789 O O . LYS A 1 96 ? -14.211 -19.781 -2.703 1 55.03 96 LYS A O 1
ATOM 794 N N . LYS A 1 97 ? -14.797 -19.359 -4.688 1 57.38 97 LYS A N 1
ATOM 795 C CA . LYS A 1 97 ? -14.672 -20.766 -5.07 1 57.38 97 LYS A CA 1
ATOM 796 C C . LYS A 1 97 ? -13.211 -21.219 -5.039 1 57.38 97 LYS A C 1
ATOM 798 O O . LYS A 1 97 ? -12.93 -22.391 -4.773 1 57.38 97 LYS A O 1
ATOM 803 N N . ASP A 1 98 ? -12.406 -20.281 -5.188 1 59.62 98 ASP A N 1
ATOM 804 C CA . ASP A 1 98 ? -10.992 -20.625 -5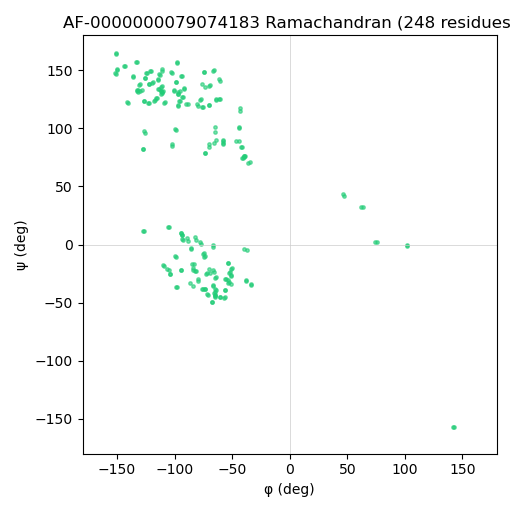.254 1 59.62 98 ASP A CA 1
ATOM 805 C C . ASP A 1 98 ? -10.414 -20.859 -3.857 1 59.62 98 ASP A C 1
ATOM 807 O O . ASP A 1 98 ? -9.422 -21.562 -3.697 1 59.62 98 ASP A O 1
ATOM 811 N N . LEU A 1 99 ? -10.992 -20.141 -3.006 1 57 99 LEU A N 1
ATOM 812 C CA . LEU A 1 99 ? -10.516 -20.266 -1.631 1 57 99 LEU A CA 1
ATOM 813 C C . LEU A 1 99 ? -11.172 -21.453 -0.943 1 57 99 LEU A C 1
ATOM 815 O O . LEU A 1 99 ? -10.773 -21.844 0.155 1 57 99 LEU A O 1
ATOM 819 N N . LYS A 1 100 ? -12.328 -22.031 -1.496 1 52.38 100 LYS A N 1
ATOM 820 C CA . LYS A 1 100 ? -13.047 -23.109 -0.827 1 52.38 100 LYS A CA 1
ATOM 821 C C . LYS A 1 100 ? -12.195 -24.375 -0.743 1 52.38 100 LYS A C 1
ATOM 823 O O . LYS A 1 100 ? -11.695 -24.859 -1.76 1 52.38 100 LYS A O 1
ATOM 828 N N . ILE A 1 101 ? -11.609 -24.5 0.336 1 48.72 101 ILE A N 1
ATOM 829 C CA . ILE A 1 101 ? -11.047 -25.797 0.728 1 48.72 101 ILE A CA 1
ATOM 830 C C . ILE A 1 101 ? -12.047 -26.906 0.417 1 48.72 101 ILE A C 1
ATOM 832 O O . ILE A 1 101 ? -13.211 -26.828 0.808 1 48.72 101 ILE A O 1
ATOM 836 N N . GLU A 1 102 ? -11.852 -27.594 -0.635 1 41.69 102 GLU A N 1
ATOM 837 C CA . GLU A 1 102 ? -12.656 -28.812 -0.632 1 41.69 102 GLU A CA 1
ATOM 838 C C . GLU A 1 102 ? -12.664 -29.469 0.749 1 41.69 102 GLU A C 1
ATOM 840 O O . GLU A 1 102 ? -11.609 -29.828 1.279 1 41.69 102 GLU A O 1
ATOM 845 N N . ILE A 1 103 ? -13.516 -29.031 1.607 1 39.16 103 ILE A N 1
ATOM 846 C CA . ILE A 1 103 ? -13.773 -29.891 2.764 1 39.16 103 ILE A CA 1
ATOM 847 C C . ILE A 1 103 ? -13.727 -31.344 2.348 1 39.16 103 ILE A C 1
ATOM 849 O O . ILE A 1 103 ? -14.547 -31.797 1.544 1 39.16 103 ILE A O 1
ATOM 853 N N . ASN A 1 104 ? -12.609 -31.859 2.035 1 36.62 104 ASN A N 1
ATOM 854 C CA . ASN A 1 104 ? -12.711 -33.312 2.119 1 36.62 104 ASN A CA 1
ATOM 855 C C . ASN A 1 104 ? -13.547 -33.75 3.316 1 36.62 104 ASN A C 1
ATOM 857 O O . ASN A 1 104 ? -13.148 -33.562 4.465 1 36.62 104 ASN A O 1
ATOM 861 N N . ASN A 1 105 ? -14.766 -33.625 3.217 1 36.16 105 ASN A N 1
ATOM 862 C CA . ASN A 1 105 ? -15.781 -34.156 4.121 1 36.16 105 ASN A CA 1
ATOM 863 C C . ASN A 1 105 ? -15.391 -35.531 4.641 1 36.16 105 ASN A C 1
ATOM 865 O O . ASN A 1 105 ? -16.234 -36.25 5.16 1 36.16 105 ASN A O 1
ATOM 869 N N . LYS A 1 106 ? -14.297 -36.094 4.172 1 38.09 106 LYS A N 1
ATOM 870 C CA . LYS A 1 106 ? -14.172 -37.438 4.766 1 38.09 106 LYS A CA 1
ATOM 871 C C . LYS A 1 106 ? -13.922 -37.344 6.27 1 38.09 106 LYS A C 1
ATOM 873 O O . LYS A 1 106 ? -13.438 -38.312 6.879 1 38.09 106 LYS A O 1
ATOM 878 N N . LEU A 1 107 ? -13.844 -36.156 6.84 1 34.16 107 LEU A N 1
ATOM 879 C CA . LEU A 1 107 ? -13.805 -36.281 8.297 1 34.16 107 LEU A CA 1
ATOM 880 C C . LEU A 1 107 ? -15.117 -36.844 8.828 1 34.16 107 LEU A C 1
ATOM 882 O O . LEU A 1 107 ? -16.172 -36.219 8.656 1 34.16 107 LEU A O 1
ATOM 886 N N . SER A 1 108 ? -15.172 -38.094 8.859 1 32.78 108 SER A N 1
ATOM 887 C CA . SER A 1 108 ? -16.203 -38.906 9.531 1 32.78 108 SER A CA 1
ATOM 888 C C . SER A 1 108 ? -16.562 -38.281 10.891 1 32.78 108 SER A C 1
ATOM 890 O O . SER A 1 108 ? -15.703 -38.156 11.766 1 32.78 108 SER A O 1
ATOM 892 N N . LEU A 1 109 ? -17.266 -37.25 10.875 1 33.59 109 LEU A N 1
ATOM 893 C CA . LEU A 1 109 ? -17.875 -36.875 12.148 1 33.59 109 LEU A CA 1
ATOM 894 C C . LEU A 1 109 ? -18.375 -38.125 12.883 1 33.59 109 LEU A C 1
ATOM 896 O O . LEU A 1 109 ? -19.266 -38.812 12.398 1 33.59 109 LEU A O 1
ATOM 900 N N . HIS A 1 110 ? -17.469 -38.812 13.438 1 33.16 110 HIS A N 1
ATOM 901 C CA . HIS A 1 110 ? -17.953 -39.844 14.359 1 33.16 110 HIS A CA 1
ATOM 902 C C . HIS A 1 110 ? -18.812 -39.219 15.461 1 33.16 110 HIS A C 1
ATOM 904 O O . HIS A 1 110 ? -18.359 -38.312 16.172 1 33.16 110 HIS A O 1
ATOM 910 N N . PHE A 1 111 ? -20.094 -39.094 15.25 1 29.52 111 PHE A N 1
ATOM 911 C CA . PHE A 1 111 ? -21.062 -38.781 16.281 1 29.52 111 PHE A CA 1
ATOM 912 C C . PHE A 1 111 ? -20.812 -39.594 17.547 1 29.52 111 PHE A C 1
ATOM 914 O O . PHE A 1 111 ? -20.766 -40.812 17.5 1 29.52 111 PHE A O 1
ATOM 921 N N . PHE A 1 112 ? -19.969 -39.031 18.422 1 32.12 112 PHE A N 1
ATOM 922 C CA . PHE A 1 112 ? -19.859 -39.656 19.734 1 32.12 112 PHE A CA 1
ATOM 923 C C . PHE A 1 112 ? -21.219 -39.719 20.422 1 32.12 112 PHE A C 1
ATOM 925 O O . PHE A 1 112 ? -21.938 -38.719 20.469 1 32.12 112 PHE A O 1
ATOM 932 N N . ASN A 1 113 ? -21.953 -40.75 20.172 1 31 113 ASN A N 1
ATOM 933 C CA . ASN A 1 113 ? -23.141 -41.094 20.953 1 31 113 ASN A CA 1
ATOM 934 C C . ASN A 1 113 ? -22.891 -40.938 22.453 1 31 113 ASN A C 1
ATOM 936 O O . ASN A 1 113 ? -21.797 -41.25 22.938 1 31 113 ASN A O 1
ATOM 940 N N . THR A 1 114 ? -23.609 -39.969 23.094 1 34.44 114 THR A N 1
ATOM 941 C CA . THR A 1 114 ? -23.656 -39.688 24.531 1 34.44 114 THR A CA 1
ATOM 942 C C . THR A 1 114 ? -23.516 -40.969 25.328 1 34.44 114 THR A C 1
ATOM 944 O O . THR A 1 114 ? -23.281 -40.938 26.547 1 34.44 114 THR A O 1
ATOM 947 N N . GLU A 1 115 ? -24.031 -42.031 24.812 1 36.22 115 GLU A N 1
ATOM 948 C CA . GLU A 1 115 ? -24.141 -43.188 25.688 1 36.22 115 GLU A CA 1
ATOM 949 C C . GLU A 1 115 ? -22.766 -43.844 25.891 1 36.22 115 GLU A C 1
ATOM 951 O O . GLU A 1 115 ? -22.672 -44.938 26.469 1 36.22 115 GLU A O 1
ATOM 956 N N . SER A 1 116 ? -21.734 -43.375 25.125 1 36.06 116 SER A N 1
ATOM 957 C CA . SER A 1 116 ? -20.562 -44.188 25.422 1 36.06 116 SER A CA 1
ATOM 958 C C . SER A 1 116 ? -19.984 -43.844 26.781 1 36.06 116 SER A C 1
ATOM 960 O O . SER A 1 116 ? -20.078 -42.688 27.234 1 36.06 116 SER A O 1
ATOM 962 N N . PRO A 1 117 ? -19.609 -44.75 27.625 1 36.25 117 PRO A N 1
ATOM 963 C CA . PRO A 1 117 ? -19.219 -44.625 29.031 1 36.25 117 PRO A CA 1
ATOM 964 C C . PRO A 1 117 ? -18.125 -43.594 29.266 1 36.25 117 PRO A C 1
ATOM 966 O O . PRO A 1 117 ? -18.031 -43.031 30.344 1 36.25 117 PRO A O 1
ATOM 969 N N . ASP A 1 118 ? -17.219 -43.406 28.312 1 32.56 118 ASP A N 1
ATOM 970 C CA . ASP A 1 118 ? -16.062 -42.625 28.766 1 32.56 118 ASP A CA 1
ATOM 971 C C . ASP A 1 118 ? -16.375 -41.156 28.859 1 32.56 118 ASP A C 1
ATOM 973 O O . ASP A 1 118 ? -15.484 -40.312 29.016 1 32.56 118 ASP A O 1
ATOM 977 N N . TYR A 1 119 ? -17.516 -40.656 28.578 1 34.53 119 TYR A N 1
ATOM 978 C CA . TYR A 1 119 ? -17.969 -39.281 28.703 1 34.53 119 TYR A CA 1
ATOM 979 C C . TYR A 1 119 ? -17.75 -38.75 30.125 1 34.53 119 TYR A C 1
ATOM 981 O O . TYR A 1 119 ? -18.031 -37.594 30.406 1 34.53 119 TYR A O 1
ATOM 989 N N . GLU A 1 120 ? -17.516 -39.625 31.062 1 33.22 120 GLU A N 1
ATOM 990 C CA . GLU A 1 120 ? -17.5 -39.125 32.438 1 33.22 120 GLU A CA 1
ATOM 991 C C . GLU A 1 120 ? -16.359 -38.156 32.688 1 33.22 120 GLU A C 1
ATOM 993 O O . GLU A 1 120 ? -16.484 -37.219 33.469 1 33.22 120 GLU A O 1
ATOM 998 N N . THR A 1 121 ? -15.211 -38.469 32.156 1 30.64 121 THR A N 1
ATOM 999 C CA . THR A 1 121 ? -14.109 -37.781 32.812 1 30.64 121 THR A CA 1
ATOM 1000 C C . THR A 1 121 ? -14.023 -36.312 32.406 1 30.64 121 THR A C 1
ATOM 1002 O O . THR A 1 121 ? -13.547 -35.5 33.188 1 30.64 121 THR A O 1
ATOM 1005 N N . VAL A 1 122 ? -14.266 -35.938 31.203 1 28.66 122 VAL A N 1
ATOM 1006 C CA . VAL A 1 122 ? -13.734 -34.625 30.859 1 28.66 122 VAL A CA 1
ATOM 1007 C C . VAL A 1 122 ? -14.672 -33.531 31.375 1 28.66 122 VAL A C 1
ATOM 1009 O O . VAL A 1 122 ? -14.484 -32.344 31.078 1 28.66 122 VAL A O 1
ATOM 1012 N N . LYS A 1 123 ? -15.797 -33.844 32.125 1 31.8 123 LYS A N 1
ATOM 1013 C CA . LYS A 1 123 ? -16.578 -32.781 32.75 1 31.8 123 LYS A CA 1
ATOM 1014 C C . LYS A 1 123 ? -15.695 -31.844 33.562 1 31.8 123 LYS A C 1
ATOM 1016 O O . LYS A 1 123 ? -16.125 -30.75 33.938 1 31.8 123 LYS A O 1
ATOM 1021 N N . SER A 1 124 ? -14.703 -32.375 34.125 1 30.2 124 SER A N 1
ATOM 1022 C CA . SER A 1 124 ? -14.227 -31.562 35.25 1 30.2 124 SER A CA 1
ATOM 1023 C C . SER A 1 124 ? -13.57 -30.281 34.75 1 30.2 124 SER A C 1
ATOM 1025 O O . SER A 1 124 ? -13.312 -29.375 35.531 1 30.2 124 SER A O 1
ATOM 1027 N N . PHE A 1 125 ? -13.109 -30.281 33.406 1 25.08 125 PHE A N 1
ATOM 1028 C CA . PHE A 1 125 ? -12.352 -29.047 33.25 1 25.08 125 PHE A CA 1
ATOM 1029 C C . PHE A 1 125 ? -13.258 -27.906 32.812 1 25.08 125 PHE A C 1
ATOM 1031 O O . PHE A 1 125 ? -12.789 -26.797 32.562 1 25.08 125 PHE A O 1
ATOM 1038 N N . VAL A 1 126 ? -14.648 -28.156 32.75 1 24.62 126 VAL A N 1
ATOM 1039 C CA . VAL A 1 126 ? -15.375 -26.891 32.656 1 24.62 126 VAL A CA 1
ATOM 1040 C C . VAL A 1 126 ? -15.32 -26.172 34 1 24.62 126 VAL A C 1
ATOM 1042 O O . VAL A 1 126 ? -15.523 -26.766 35.031 1 24.62 126 VAL A O 1
ATOM 1045 N N . MET B 1 1 ? 0.808 -22.641 -25.281 1 57.03 1 MET B N 1
ATOM 1046 C CA . MET B 1 1 ? 2.023 -22.656 -24.469 1 57.03 1 MET B CA 1
ATOM 1047 C C . MET B 1 1 ? 1.689 -22.609 -22.984 1 57.03 1 MET B C 1
ATOM 1049 O O . MET B 1 1 ? 0.952 -21.734 -22.531 1 57.03 1 MET B O 1
ATOM 1053 N N . THR B 1 2 ? 1.83 -23.812 -22.25 1 82.69 2 THR B N 1
ATOM 1054 C CA . THR B 1 2 ? 1.155 -23.938 -20.969 1 82.69 2 THR B CA 1
ATOM 1055 C C . THR B 1 2 ? 2.121 -23.656 -19.812 1 82.69 2 THR B C 1
ATOM 1057 O O . THR B 1 2 ? 3.168 -24.297 -19.703 1 82.69 2 THR B O 1
ATOM 1060 N N . THR B 1 3 ? 2.238 -22.562 -19.172 1 92.94 3 THR B N 1
ATOM 1061 C CA . THR B 1 3 ? 3.035 -22.234 -17.984 1 92.94 3 THR B CA 1
ATOM 1062 C C . THR B 1 3 ? 2.613 -23.078 -16.797 1 92.94 3 THR B C 1
ATOM 1064 O O . THR B 1 3 ? 1.419 -23.266 -16.547 1 92.94 3 THR B O 1
ATOM 1067 N N . LYS B 1 4 ? 3.639 -23.812 -16.172 1 94.62 4 LYS B N 1
ATOM 1068 C CA . LYS B 1 4 ? 3.383 -24.625 -14.992 1 94.62 4 LYS B CA 1
ATOM 1069 C C . LYS B 1 4 ? 4.035 -24.031 -13.75 1 94.62 4 LYS B C 1
ATOM 1071 O O . LYS B 1 4 ? 5.051 -23.344 -13.852 1 94.62 4 LYS B O 1
ATOM 1076 N N . ILE B 1 5 ? 3.422 -24.297 -12.602 1 96.19 5 ILE B N 1
ATOM 1077 C CA . ILE B 1 5 ? 3.975 -23.859 -11.32 1 96.19 5 ILE B CA 1
ATOM 1078 C C . ILE B 1 5 ? 4.016 -25.047 -10.352 1 96.19 5 ILE B C 1
ATOM 1080 O O . ILE B 1 5 ? 3.066 -25.828 -10.281 1 96.19 5 ILE B O 1
ATOM 1084 N N . GLU B 1 6 ? 5.176 -25.25 -9.672 1 95.88 6 GLU B N 1
ATOM 1085 C CA . GLU B 1 6 ? 5.367 -26.328 -8.719 1 95.88 6 GLU B CA 1
ATOM 1086 C C . GLU B 1 6 ? 5.984 -25.828 -7.422 1 95.88 6 GLU B C 1
ATOM 1088 O O . GLU B 1 6 ? 6.965 -25.078 -7.441 1 95.88 6 GLU B O 1
ATOM 1093 N N . LYS B 1 7 ? 5.352 -26.297 -6.312 1 96.69 7 LYS B N 1
ATOM 1094 C CA . LYS B 1 7 ? 5.93 -25.953 -5.016 1 96.69 7 LYS B CA 1
ATOM 1095 C C . LYS B 1 7 ? 7.172 -26.797 -4.734 1 96.69 7 LYS B C 1
ATOM 1097 O O . LYS B 1 7 ? 7.082 -28.031 -4.625 1 96.69 7 LYS B O 1
ATOM 1102 N N . ILE B 1 8 ? 8.344 -26.188 -4.578 1 96.88 8 ILE B N 1
ATOM 1103 C CA . ILE B 1 8 ? 9.594 -26.922 -4.438 1 96.88 8 ILE B CA 1
ATOM 1104 C C . ILE B 1 8 ? 10.117 -26.797 -3.008 1 96.88 8 ILE B C 1
ATOM 1106 O O . ILE B 1 8 ? 11.008 -27.531 -2.594 1 96.88 8 ILE B O 1
ATOM 1110 N N . SER B 1 9 ? 9.664 -25.859 -2.275 1 96 9 SER B N 1
ATOM 1111 C CA . SER B 1 9 ? 9.891 -25.625 -0.853 1 96 9 SER B CA 1
ATOM 1112 C C . SER B 1 9 ? 8.711 -24.922 -0.206 1 96 9 SER B C 1
ATOM 1114 O O . SER B 1 9 ? 7.789 -24.484 -0.897 1 96 9 SER B O 1
ATOM 1116 N N . PRO B 1 10 ? 8.602 -24.891 1.079 1 94.62 10 PRO B N 1
ATOM 1117 C CA . PRO B 1 10 ? 7.438 -24.297 1.742 1 94.62 10 PRO B CA 1
ATOM 1118 C C . PRO B 1 10 ? 7.129 -22.891 1.242 1 94.62 10 PRO B C 1
ATOM 1120 O O . PRO B 1 10 ? 5.961 -22.5 1.171 1 94.62 10 PRO B O 1
ATOM 1123 N N . LYS B 1 11 ? 8.117 -22.234 0.783 1 96.81 11 LYS B N 1
ATOM 1124 C CA . LYS B 1 11 ? 7.871 -20.828 0.46 1 96.81 11 LYS B CA 1
ATOM 1125 C C . LYS B 1 11 ? 8.297 -20.516 -0.973 1 96.81 11 LYS B C 1
ATOM 1127 O O . LYS B 1 11 ? 8.359 -19.344 -1.362 1 96.81 11 LYS B O 1
ATOM 1132 N N . ILE B 1 12 ? 8.57 -21.578 -1.734 1 97.94 12 ILE B N 1
ATOM 1133 C CA . ILE B 1 12 ? 9.109 -21.312 -3.062 1 97.94 12 ILE B CA 1
ATOM 1134 C C . ILE B 1 12 ? 8.359 -22.141 -4.102 1 97.94 12 ILE B C 1
ATOM 1136 O O . ILE B 1 12 ? 8.172 -23.344 -3.926 1 97.94 12 ILE B O 1
ATOM 1140 N N . TYR B 1 13 ? 7.957 -21.484 -5.156 1 98.06 13 TYR B N 1
ATOM 1141 C CA . TYR B 1 13 ? 7.355 -22.125 -6.32 1 98.06 13 TYR B CA 1
ATOM 1142 C C . TYR B 1 13 ? 8.25 -21.969 -7.547 1 98.06 13 TYR B C 1
ATOM 1144 O O . TYR B 1 13 ? 8.766 -20.891 -7.82 1 98.06 13 TYR B O 1
ATOM 1152 N N . LYS B 1 14 ? 8.43 -23.047 -8.25 1 98 14 LYS B N 1
ATOM 1153 C CA . LYS B 1 14 ? 9.148 -23.047 -9.523 1 98 14 LYS B CA 1
ATOM 1154 C C . LYS B 1 14 ? 8.195 -22.844 -10.695 1 98 14 LYS B C 1
ATOM 1156 O O . LYS B 1 14 ? 7.113 -23.438 -10.734 1 98 14 LYS B O 1
ATOM 1161 N N . VAL B 1 15 ? 8.578 -21.953 -11.617 1 97.56 15 VAL B N 1
ATOM 1162 C CA . VAL B 1 15 ? 7.773 -21.672 -12.805 1 97.56 15 VAL B CA 1
ATOM 1163 C C . VAL B 1 15 ? 8.484 -22.203 -14.047 1 97.56 15 VAL B C 1
ATOM 1165 O O . VAL B 1 15 ? 9.672 -21.922 -14.258 1 97.56 15 VAL B O 1
ATOM 1168 N N . THR B 1 16 ? 7.738 -22.953 -14.859 1 96.75 16 THR B N 1
ATOM 1169 C CA . THR B 1 16 ? 8.242 -23.484 -16.125 1 96.75 16 THR B CA 1
ATOM 1170 C C . THR B 1 16 ? 7.266 -23.188 -17.25 1 96.75 16 THR B C 1
ATOM 1172 O O . THR B 1 16 ? 6.047 -23.203 -17.062 1 96.75 16 THR B O 1
ATOM 1175 N N . ASP B 1 17 ? 7.836 -22.781 -18.359 1 94.5 17 ASP B N 1
ATOM 1176 C CA . ASP B 1 17 ? 7.066 -22.594 -19.578 1 94.5 17 ASP B CA 1
ATOM 1177 C C . ASP B 1 17 ? 7.605 -23.453 -20.719 1 94.5 17 ASP B C 1
ATOM 1179 O O . ASP B 1 17 ? 8.766 -23.312 -21.109 1 94.5 17 ASP B O 1
ATOM 1183 N N . ASN B 1 18 ? 6.762 -24.281 -21.234 1 91.56 18 ASN B N 1
ATOM 1184 C CA . ASN B 1 18 ? 7.191 -25.219 -22.266 1 91.56 18 ASN B CA 1
ATOM 1185 C C . ASN B 1 18 ? 8.5 -25.922 -21.891 1 91.56 18 ASN B C 1
ATOM 1187 O O . ASN B 1 18 ? 9.445 -25.953 -22.672 1 91.56 18 ASN B O 1
ATOM 1191 N N . ASP B 1 19 ? 8.633 -26.344 -20.594 1 87.69 19 ASP B N 1
ATOM 1192 C CA . ASP B 1 19 ? 9.703 -27.141 -20.031 1 87.69 19 ASP B CA 1
ATOM 1193 C C . ASP B 1 19 ? 10.969 -26.312 -19.828 1 87.69 19 ASP B C 1
ATOM 1195 O O . ASP B 1 19 ? 12.023 -26.844 -19.484 1 87.69 19 ASP B O 1
ATOM 1199 N N . LYS B 1 20 ? 10.836 -25 -20.172 1 93.81 20 LYS B N 1
ATOM 1200 C CA . LYS B 1 20 ? 11.938 -24.094 -19.875 1 93.81 20 LYS B CA 1
ATOM 1201 C C . LYS B 1 20 ? 11.742 -23.422 -18.516 1 93.81 20 LYS B C 1
ATOM 1203 O O . LYS B 1 20 ? 10.648 -22.922 -18.219 1 93.81 20 LYS B O 1
ATOM 1208 N N . HIS B 1 21 ? 12.812 -23.594 -17.766 1 95.44 21 HIS B N 1
ATOM 1209 C CA . HIS B 1 21 ? 12.789 -22.938 -16.453 1 95.44 21 HIS B CA 1
ATOM 1210 C C . HIS B 1 21 ? 12.734 -21.422 -16.609 1 95.44 21 HIS B C 1
ATOM 1212 O O . HIS B 1 21 ? 13.609 -20.828 -17.234 1 95.44 21 HIS B O 1
ATOM 1218 N N . LEU B 1 22 ? 11.68 -20.797 -15.961 1 96.88 22 LEU B N 1
ATOM 1219 C CA . LEU B 1 22 ? 11.516 -19.344 -16.078 1 96.88 22 LEU B CA 1
ATOM 1220 C C . LEU B 1 22 ? 11.969 -18.641 -14.812 1 96.88 22 LEU B C 1
ATOM 1222 O O . LEU B 1 22 ? 12.258 -17.438 -14.836 1 96.88 22 LEU B O 1
ATOM 1226 N N . GLY B 1 23 ? 11.961 -19.266 -13.695 1 97.75 23 GLY B N 1
ATOM 1227 C CA . GLY B 1 23 ? 12.336 -18.656 -12.43 1 97.75 23 GLY B CA 1
ATOM 1228 C C . GLY B 1 23 ? 11.477 -19.125 -11.266 1 97.75 23 GLY B C 1
ATOM 1229 O O . GLY B 1 23 ? 10.984 -20.25 -11.273 1 97.75 23 GLY B O 1
ATOM 1230 N N . THR B 1 24 ? 11.445 -18.266 -10.203 1 97.75 24 THR B N 1
ATOM 1231 C CA . THR B 1 24 ? 10.75 -18.688 -9 1 97.75 24 THR B CA 1
ATOM 1232 C C . THR B 1 24 ? 9.836 -17.594 -8.484 1 97.75 24 THR B C 1
ATOM 1234 O O . THR B 1 24 ? 9.992 -16.422 -8.844 1 97.75 24 THR B O 1
ATOM 1237 N N . ILE B 1 25 ? 8.859 -18.031 -7.734 1 97.56 25 ILE B N 1
ATOM 1238 C CA . ILE B 1 25 ? 8.008 -17.172 -6.918 1 97.56 25 ILE B CA 1
ATOM 1239 C C . ILE B 1 25 ? 8.18 -17.531 -5.441 1 97.56 25 ILE B C 1
ATOM 1241 O O . ILE B 1 25 ? 8.031 -18.703 -5.062 1 97.56 25 ILE B O 1
ATOM 1245 N N . SER B 1 26 ? 8.523 -16.578 -4.703 1 97.5 26 SER B N 1
ATOM 1246 C CA . SER B 1 26 ? 8.609 -16.781 -3.264 1 97.5 26 SER B CA 1
ATOM 1247 C C . SER B 1 26 ? 7.398 -16.203 -2.545 1 97.5 26 SER B C 1
ATOM 1249 O O . SER B 1 26 ? 6.824 -15.203 -2.988 1 97.5 26 SER B O 1
ATOM 1251 N N . THR B 1 27 ? 7.031 -16.859 -1.451 1 96.38 27 THR B N 1
ATOM 1252 C CA . THR B 1 27 ? 5.941 -16.375 -0.612 1 96.38 27 THR B CA 1
ATOM 1253 C C . THR B 1 27 ? 6.469 -15.93 0.75 1 96.38 27 THR B C 1
ATOM 1255 O O . THR B 1 27 ? 7.492 -16.438 1.22 1 96.38 27 THR B O 1
ATOM 1258 N N . TYR B 1 28 ? 5.855 -14.945 1.258 1 92.88 28 TYR B N 1
ATOM 1259 C CA . TYR B 1 28 ? 6.188 -14.508 2.609 1 92.88 28 TYR B CA 1
ATOM 1260 C C . TYR B 1 28 ? 4.973 -13.898 3.301 1 92.88 28 TYR B C 1
ATOM 1262 O O . TYR B 1 28 ? 3.986 -13.555 2.646 1 92.88 28 TYR B O 1
ATOM 1270 N N . HIS B 1 29 ? 4.988 -14.07 4.641 1 88.25 29 HIS B N 1
ATOM 1271 C CA . HIS B 1 29 ? 3.951 -13.43 5.441 1 88.25 29 HIS B CA 1
ATOM 1272 C C . HIS B 1 29 ? 4.422 -12.094 5.996 1 88.25 29 HIS B C 1
ATOM 1274 O O . HIS B 1 29 ? 5.594 -11.938 6.352 1 88.25 29 HIS B O 1
ATOM 1280 N N . ASN B 1 30 ? 3.508 -11.234 5.77 1 74.56 30 ASN B N 1
ATOM 1281 C CA . ASN B 1 30 ? 3.746 -9.984 6.48 1 74.56 30 ASN B CA 1
ATOM 1282 C C . ASN B 1 30 ? 3.303 -10.078 7.938 1 74.56 30 ASN B C 1
ATOM 1284 O O . ASN B 1 30 ? 2.189 -10.516 8.227 1 74.56 30 ASN B O 1
ATOM 1288 N N . LEU B 1 31 ? 4.203 -9.875 8.789 1 66.81 31 LEU B N 1
ATOM 1289 C CA . LEU B 1 31 ? 3.961 -10.016 10.227 1 66.81 31 LEU B CA 1
ATOM 1290 C C . LEU B 1 31 ? 2.721 -9.234 10.648 1 66.81 31 LEU B C 1
ATOM 1292 O O . LEU B 1 31 ? 2.037 -9.617 11.602 1 66.81 31 LEU B O 1
ATOM 1296 N N . PHE B 1 32 ? 2.324 -8.281 9.875 1 64.06 32 PHE B N 1
ATOM 1297 C CA . PHE B 1 32 ? 1.283 -7.348 10.289 1 64.06 32 PHE B CA 1
ATOM 1298 C C . PHE B 1 32 ? -0.023 -7.637 9.555 1 64.06 32 PHE B C 1
ATOM 1300 O O . PHE B 1 32 ? -1.088 -7.172 9.969 1 64.06 32 PHE B O 1
ATOM 1307 N N . HIS B 1 33 ? 0.102 -8.281 8.477 1 68.38 33 HIS B N 1
ATOM 1308 C CA . HIS B 1 33 ? -1.055 -8.57 7.637 1 68.38 33 HIS B CA 1
ATOM 1309 C C . HIS B 1 33 ? -1.162 -10.062 7.344 1 68.38 33 HIS B C 1
ATOM 1311 O O . HIS B 1 33 ? -0.592 -10.547 6.363 1 68.38 33 HIS B O 1
ATOM 1317 N N . ASN B 1 34 ? -1.967 -10.789 8.125 1 72.56 34 ASN B N 1
ATOM 1318 C CA . ASN B 1 34 ? -2.033 -12.242 8.016 1 72.56 34 ASN B CA 1
ATOM 1319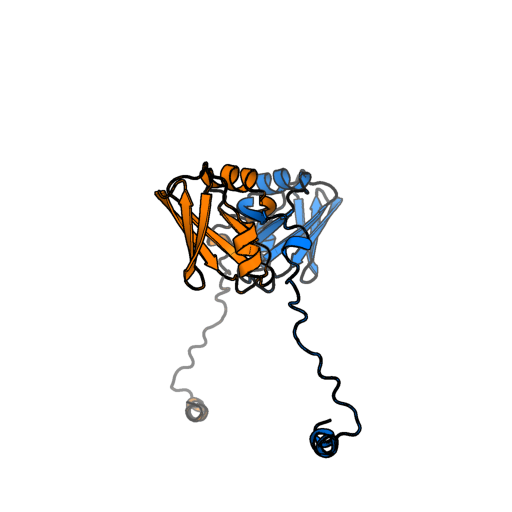 C C . ASN B 1 34 ? -3.139 -12.68 7.059 1 72.56 34 ASN B C 1
ATOM 1321 O O . ASN B 1 34 ? -3.291 -13.867 6.785 1 72.56 34 ASN B O 1
ATOM 1325 N N . LYS B 1 35 ? -3.74 -11.742 6.488 1 80.62 35 LYS B N 1
ATOM 1326 C CA . LYS B 1 35 ? -4.852 -12.078 5.605 1 80.62 35 LYS B CA 1
ATOM 1327 C C . LYS B 1 35 ? -4.348 -12.492 4.227 1 80.62 35 LYS B C 1
ATOM 1329 O O . LYS B 1 35 ? -5.016 -13.25 3.516 1 80.62 35 LYS B O 1
ATOM 1334 N N . TYR B 1 36 ? -3.168 -12.039 3.955 1 87.62 36 TYR B N 1
ATOM 1335 C CA . TYR B 1 36 ? -2.646 -12.266 2.611 1 87.62 36 TYR B CA 1
ATOM 1336 C C . TYR B 1 36 ? -1.311 -12.992 2.66 1 87.62 36 TYR B C 1
ATOM 1338 O O . TYR B 1 36 ? -0.567 -12.875 3.637 1 87.62 36 TYR B O 1
ATOM 1346 N N . ILE B 1 37 ? -1.127 -13.758 1.683 1 93.75 37 ILE B N 1
ATOM 1347 C CA . ILE B 1 37 ? 0.228 -14.219 1.4 1 93.75 37 ILE B CA 1
ATOM 1348 C C . ILE B 1 37 ? 0.856 -13.344 0.318 1 93.75 37 ILE B C 1
ATOM 1350 O O . ILE B 1 37 ? 0.224 -13.055 -0.702 1 93.75 37 ILE B O 1
ATOM 1354 N N . TYR B 1 38 ? 2.051 -12.875 0.601 1 94.31 38 TYR B N 1
ATOM 1355 C CA . TYR B 1 38 ? 2.736 -11.953 -0.301 1 94.31 38 TYR B CA 1
ATOM 1356 C C . TYR B 1 38 ? 3.662 -12.711 -1.247 1 94.31 38 TYR B C 1
ATOM 1358 O O . TYR B 1 38 ? 4.266 -13.719 -0.865 1 94.31 38 TYR B O 1
ATOM 1366 N N . LEU B 1 39 ? 3.734 -12.18 -2.484 1 96.31 39 LEU B N 1
ATOM 1367 C CA . LEU B 1 39 ? 4.559 -12.828 -3.498 1 96.31 39 LEU B CA 1
ATOM 1368 C C . LEU B 1 39 ? 5.734 -11.945 -3.893 1 96.31 39 LEU B C 1
ATOM 1370 O O . LEU B 1 39 ? 5.59 -10.719 -3.988 1 96.31 39 LEU B O 1
ATOM 1374 N N . LYS B 1 40 ? 6.836 -12.609 -4.105 1 95.06 40 LYS B N 1
ATOM 1375 C CA . LYS B 1 40 ? 7.996 -12.016 -4.773 1 95.06 40 LYS B CA 1
ATOM 1376 C C . LYS B 1 40 ? 8.383 -12.82 -6.012 1 95.06 40 LYS B C 1
ATOM 1378 O O . LYS B 1 40 ? 8.398 -14.055 -5.977 1 95.06 40 LYS B O 1
ATOM 1383 N N . PHE B 1 41 ? 8.711 -12.07 -7.086 1 95.88 41 PHE B N 1
ATOM 1384 C CA . PHE B 1 41 ? 8.953 -12.727 -8.367 1 95.88 41 PHE B CA 1
ATOM 1385 C C . PHE B 1 41 ? 10.414 -12.625 -8.766 1 95.88 41 PHE B C 1
ATOM 1387 O O . PHE B 1 41 ? 11.031 -11.562 -8.625 1 95.88 41 PHE B O 1
ATOM 1394 N N . ASN B 1 42 ? 10.961 -13.695 -9.148 1 95.44 42 ASN B N 1
ATOM 1395 C CA . ASN B 1 42 ? 12.25 -13.797 -9.828 1 95.44 42 ASN B CA 1
ATOM 1396 C C . ASN B 1 42 ? 12.141 -14.602 -11.125 1 95.44 42 ASN B C 1
ATOM 1398 O O . ASN B 1 42 ? 12.508 -15.773 -11.164 1 95.44 42 ASN B O 1
ATOM 1402 N N . LEU B 1 43 ? 11.688 -13.914 -12.219 1 95.56 43 LEU B N 1
ATOM 1403 C CA . LEU B 1 43 ? 11.43 -14.578 -13.492 1 95.56 43 LEU B CA 1
ATOM 1404 C C . LEU B 1 43 ? 12.289 -13.977 -14.602 1 95.56 43 LEU B C 1
ATOM 1406 O O . LEU B 1 43 ? 12.57 -12.773 -14.594 1 95.56 43 LEU B O 1
ATOM 1410 N N . SER B 1 44 ? 12.594 -14.766 -15.492 1 94.62 44 SER B N 1
ATOM 1411 C CA . SER B 1 44 ? 13.359 -14.312 -16.656 1 94.62 44 SER B CA 1
ATOM 1412 C C . SER B 1 44 ? 12.445 -13.711 -17.719 1 94.62 44 SER B C 1
ATOM 1414 O O . SER B 1 44 ? 12.906 -13.008 -18.609 1 94.62 44 SER B O 1
ATOM 1416 N N . ASP B 1 45 ? 11.203 -14.086 -17.641 1 93 45 ASP B N 1
ATOM 1417 C CA . ASP B 1 45 ? 10.203 -13.633 -18.609 1 93 45 ASP B CA 1
ATOM 1418 C C . ASP B 1 45 ? 8.875 -13.32 -17.922 1 93 45 ASP B C 1
ATOM 1420 O O . ASP B 1 45 ? 8.281 -14.195 -17.297 1 93 45 ASP B O 1
ATOM 1424 N N . TYR B 1 46 ? 8.43 -12.078 -18.094 1 93.69 46 TYR B N 1
ATOM 1425 C CA . TYR B 1 46 ? 7.203 -11.648 -17.438 1 93.69 46 TYR B CA 1
ATOM 1426 C C . TYR B 1 46 ? 6.051 -11.555 -18.422 1 93.69 46 TYR B C 1
ATOM 1428 O O . TYR B 1 46 ? 5.016 -10.953 -18.141 1 93.69 46 TYR B O 1
ATOM 1436 N N . SER B 1 47 ? 6.207 -12.141 -19.594 1 92 47 SER B N 1
ATOM 1437 C CA . SER B 1 47 ? 5.148 -12.109 -20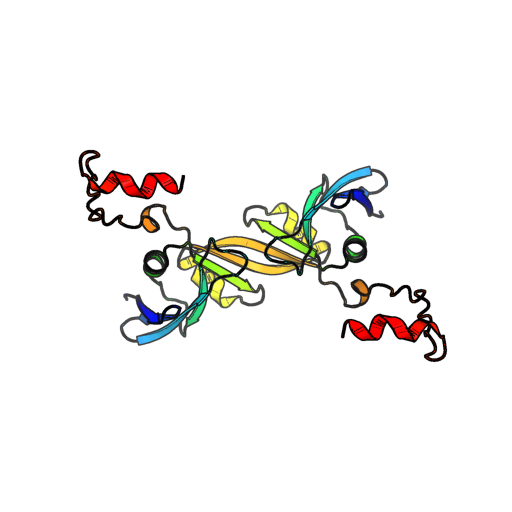.594 1 92 47 SER B CA 1
ATOM 1438 C C . SER B 1 47 ? 4.262 -13.344 -20.5 1 92 47 SER B C 1
ATOM 1440 O O . SER B 1 47 ? 3.326 -13.508 -21.281 1 92 47 SER B O 1
ATOM 1442 N N . VAL B 1 48 ? 4.449 -14.156 -19.484 1 92.75 48 VAL B N 1
ATOM 1443 C CA . VAL B 1 48 ? 3.752 -15.438 -19.375 1 92.75 48 VAL B CA 1
ATOM 1444 C C . VAL B 1 48 ? 2.533 -15.289 -18.469 1 92.75 48 VAL B C 1
ATOM 1446 O O . VAL B 1 48 ? 2.455 -14.352 -17.672 1 92.75 48 VAL B O 1
ATOM 1449 N N . ASN B 1 49 ? 1.614 -16.188 -18.688 1 94.31 49 ASN B N 1
ATOM 1450 C CA . ASN B 1 49 ? 0.484 -16.344 -17.781 1 94.31 49 ASN B CA 1
ATOM 1451 C C . ASN B 1 49 ? 0.729 -17.469 -16.766 1 94.31 49 ASN B C 1
ATOM 1453 O O . ASN B 1 49 ? 0.984 -18.609 -17.156 1 94.31 49 ASN B O 1
ATOM 1457 N N . ILE B 1 50 ? 0.699 -17.016 -15.531 1 94.88 50 ILE B N 1
ATOM 1458 C CA . ILE B 1 50 ? 0.966 -17.969 -14.453 1 94.88 50 ILE B CA 1
ATOM 1459 C C . ILE B 1 50 ? -0.349 -18.406 -13.812 1 94.88 50 ILE B C 1
ATOM 1461 O O . ILE B 1 50 ? -1.227 -17.578 -13.555 1 94.88 50 ILE B O 1
ATOM 1465 N N . PRO B 1 51 ? -0.55 -19.75 -13.617 1 95 51 PRO B N 1
ATOM 1466 C CA . PRO B 1 51 ? -1.743 -20.203 -12.906 1 95 51 PRO B CA 1
ATOM 1467 C C . PRO B 1 51 ? -1.681 -19.938 -11.406 1 95 51 PRO B C 1
ATOM 1469 O O . PRO B 1 51 ? -1.553 -20.875 -10.609 1 95 51 PRO B O 1
ATOM 1472 N N . PHE B 1 52 ? -1.932 -18.75 -10.984 1 96.31 52 PHE B N 1
ATOM 1473 C CA . PHE B 1 52 ? -1.811 -18.312 -9.602 1 96.31 52 PHE B CA 1
ATOM 1474 C C . PHE B 1 52 ? -2.832 -19.031 -8.719 1 96.31 52 PHE B C 1
ATOM 1476 O O . PHE B 1 52 ? -2.67 -19.078 -7.5 1 96.31 52 PHE B O 1
ATOM 1483 N N . SER B 1 53 ? -3.9 -19.516 -9.281 1 92.5 53 SER B N 1
ATOM 1484 C CA . SER B 1 53 ? -4.902 -20.266 -8.523 1 92.5 53 SER B CA 1
ATOM 1485 C C . SER B 1 53 ? -4.273 -21.453 -7.797 1 92.5 53 SER B C 1
ATOM 1487 O O . SER B 1 53 ? -4.734 -21.828 -6.719 1 92.5 53 SER B O 1
ATOM 1489 N N . LYS B 1 54 ? -3.227 -21.984 -8.359 1 93.88 54 LYS B N 1
ATOM 1490 C CA . LYS B 1 54 ? -2.537 -23.094 -7.719 1 93.88 54 LYS B CA 1
ATOM 1491 C C . LYS B 1 54 ? -1.877 -22.656 -6.414 1 93.88 54 LYS B C 1
ATOM 1493 O O . LYS B 1 54 ? -1.82 -23.438 -5.453 1 93.88 54 LYS B O 1
ATOM 1498 N N . ILE B 1 55 ? -1.402 -21.469 -6.441 1 95.62 55 ILE B N 1
ATOM 1499 C CA . ILE B 1 55 ? -0.802 -20.953 -5.219 1 95.62 55 ILE B CA 1
ATOM 1500 C C . ILE B 1 55 ? -1.891 -20.688 -4.18 1 95.62 55 ILE B C 1
ATOM 1502 O O . ILE B 1 55 ? -1.729 -21.016 -3.002 1 95.62 55 ILE B O 1
ATOM 1506 N N . VAL B 1 56 ? -2.945 -20.125 -4.609 1 94 56 VAL B N 1
ATOM 1507 C CA . VAL B 1 56 ? -4.07 -19.859 -3.721 1 94 56 VAL B CA 1
ATOM 1508 C C . VAL B 1 56 ? -4.527 -21.156 -3.064 1 94 56 VAL B C 1
ATOM 1510 O O . VAL B 1 56 ? -4.758 -21.203 -1.853 1 94 56 VAL B O 1
ATOM 1513 N N . GLN B 1 57 ? -4.637 -22.156 -3.846 1 91.38 57 GLN B N 1
ATOM 1514 C CA . GLN B 1 57 ? -5.09 -23.453 -3.355 1 91.38 57 GLN B CA 1
ATOM 1515 C C . GLN B 1 57 ? -4.094 -24.047 -2.361 1 91.38 57 GLN B C 1
ATOM 1517 O O . GLN B 1 57 ? -4.492 -24.641 -1.357 1 91.38 57 GLN B O 1
ATOM 1522 N N . ALA B 1 58 ? -2.867 -23.859 -2.65 1 92.5 58 ALA B N 1
ATOM 1523 C CA . ALA B 1 58 ? -1.827 -24.422 -1.793 1 92.5 58 ALA B CA 1
ATOM 1524 C C . ALA B 1 58 ? -1.72 -23.656 -0.48 1 92.5 58 ALA B C 1
ATOM 1526 O O . ALA B 1 58 ? -1.492 -24.25 0.578 1 92.5 58 ALA B O 1
ATOM 1527 N N . GLU B 1 59 ? -1.867 -22.375 -0.566 1 92.88 59 GLU B N 1
ATOM 1528 C CA . GLU B 1 59 ? -1.62 -21.516 0.593 1 92.88 59 GLU B CA 1
ATOM 1529 C C . GLU B 1 59 ? -2.912 -21.234 1.354 1 92.88 59 GLU B C 1
ATOM 1531 O O . GLU B 1 59 ? -2.877 -20.812 2.508 1 92.88 59 GLU B O 1
ATOM 1536 N N . HIS B 1 60 ? -4.012 -21.344 0.805 1 90.19 60 HIS B N 1
ATOM 1537 C CA . HIS B 1 60 ? -5.324 -21.109 1.396 1 90.19 60 HIS B CA 1
ATOM 1538 C C . HIS B 1 60 ? -5.484 -19.672 1.854 1 90.19 60 HIS B C 1
ATOM 1540 O O . HIS B 1 60 ? -6.07 -19.406 2.906 1 90.19 60 HIS B O 1
ATOM 1546 N N . GLN B 1 61 ? -4.824 -18.828 1.101 1 90.31 61 GLN B N 1
ATOM 1547 C CA . GLN B 1 61 ? -4.895 -17.391 1.383 1 90.31 61 GLN B CA 1
ATOM 1548 C C . GLN B 1 61 ? -4.914 -16.578 0.093 1 90.31 61 GLN B C 1
ATOM 1550 O O . GLN B 1 61 ? -4.438 -17.047 -0.946 1 90.31 61 GLN B O 1
ATOM 1555 N N . ALA B 1 62 ? -5.508 -15.383 0.205 1 91.75 62 ALA B N 1
ATOM 1556 C CA . ALA B 1 62 ? -5.441 -14.453 -0.917 1 91.75 62 ALA B CA 1
ATOM 1557 C C . ALA B 1 62 ? -4.012 -13.977 -1.157 1 91.75 62 ALA B C 1
ATOM 1559 O O . ALA B 1 62 ? -3.201 -13.938 -0.228 1 91.75 62 ALA B O 1
ATOM 1560 N N . LEU B 1 63 ? -3.752 -13.695 -2.393 1 96 63 LEU B N 1
ATOM 1561 C CA . LEU B 1 63 ? -2.4 -13.305 -2.775 1 96 63 LEU B CA 1
ATOM 1562 C C . LEU B 1 63 ? -2.287 -11.781 -2.883 1 96 63 LEU B C 1
ATOM 1564 O O . LEU B 1 63 ? -3.211 -11.117 -3.352 1 96 63 LEU B O 1
ATOM 1568 N N . GLN B 1 64 ? -1.187 -11.305 -2.418 1 93.69 64 GLN B N 1
ATOM 1569 C CA . GLN B 1 64 ? -0.901 -9.875 -2.545 1 93.69 64 GLN B CA 1
ATOM 1570 C C . GLN B 1 64 ? 0.542 -9.641 -2.984 1 93.69 64 GLN B C 1
ATOM 1572 O O . GLN B 1 64 ? 1.425 -10.453 -2.688 1 93.69 64 GLN B O 1
ATOM 1577 N N . VAL B 1 65 ? 0.753 -8.609 -3.797 1 94.25 65 VAL B N 1
ATOM 1578 C CA . VAL B 1 65 ? 2.076 -8.188 -4.242 1 94.25 65 VAL B CA 1
ATOM 1579 C C . VAL B 1 65 ? 2.271 -6.703 -3.953 1 94.25 65 VAL B C 1
ATOM 1581 O O . VAL B 1 65 ? 1.432 -5.879 -4.316 1 94.25 65 VAL B O 1
ATOM 1584 N N . MET B 1 66 ? 3.305 -6.43 -3.232 1 90.88 66 MET B N 1
ATOM 1585 C CA . MET B 1 66 ? 3.699 -5.043 -3.01 1 90.88 66 MET B CA 1
ATOM 1586 C C . MET B 1 66 ? 4.766 -4.613 -4.012 1 90.88 66 MET B C 1
ATOM 1588 O O . MET B 1 66 ? 5.789 -5.281 -4.164 1 90.88 66 MET B O 1
ATOM 1592 N N . ILE B 1 67 ? 4.387 -3.547 -4.703 1 91.19 67 ILE B N 1
ATOM 1593 C CA . ILE B 1 67 ? 5.328 -3.041 -5.699 1 91.19 67 ILE B CA 1
ATOM 1594 C C . ILE B 1 67 ? 5.797 -1.645 -5.305 1 91.19 67 ILE B C 1
ATOM 1596 O O . ILE B 1 67 ? 4.98 -0.751 -5.066 1 91.19 67 ILE B O 1
ATOM 1600 N N . ASP B 1 68 ? 7.109 -1.539 -5.254 1 87.06 68 ASP B N 1
ATOM 1601 C CA . ASP B 1 68 ? 7.66 -0.202 -5.051 1 87.06 68 ASP B CA 1
ATOM 1602 C C . ASP B 1 68 ? 7.453 0.671 -6.285 1 87.06 68 ASP B C 1
ATOM 1604 O O . ASP B 1 68 ? 7.566 0.193 -7.418 1 87.06 68 ASP B O 1
ATOM 1608 N N . SER B 1 69 ? 7.062 1.857 -6.074 1 79 69 SER B N 1
ATOM 1609 C CA . SER B 1 69 ? 6.738 2.789 -7.152 1 79 69 SER B CA 1
ATOM 1610 C C . SER B 1 69 ? 7.879 2.885 -8.164 1 79 69 SER B C 1
ATOM 1612 O O . SER B 1 69 ? 7.652 3.217 -9.328 1 79 69 SER B O 1
ATOM 1614 N N . ASN B 1 70 ? 9.055 2.578 -7.773 1 72.06 70 ASN B N 1
ATOM 1615 C CA . ASN B 1 70 ? 10.203 2.648 -8.68 1 72.06 70 ASN B CA 1
ATOM 1616 C C . ASN B 1 70 ? 10.352 1.368 -9.492 1 72.06 70 ASN B C 1
ATOM 1618 O O . ASN B 1 70 ? 11.203 1.29 -10.383 1 72.06 70 ASN B O 1
ATOM 1622 N N . GLU B 1 71 ? 9.477 0.382 -9.195 1 65.88 71 GLU B N 1
ATOM 1623 C CA . GLU B 1 71 ? 9.578 -0.901 -9.891 1 65.88 71 GLU B CA 1
ATOM 1624 C C . GLU B 1 71 ? 8.516 -1.03 -10.977 1 65.88 71 GLU B C 1
ATOM 1626 O O . GLU B 1 71 ? 7.453 -1.614 -10.75 1 65.88 71 GLU B O 1
ATOM 1631 N N . ASN B 1 72 ? 8.633 -0.568 -12.203 1 66.38 72 ASN B N 1
ATOM 1632 C CA . ASN B 1 72 ? 7.648 -0.388 -13.266 1 66.38 72 ASN B CA 1
ATOM 1633 C C . ASN B 1 72 ? 7.434 -1.677 -14.055 1 66.38 72 ASN B C 1
ATOM 1635 O O . ASN B 1 72 ? 6.293 -2.047 -14.344 1 66.38 72 ASN B O 1
ATOM 1639 N N . PRO B 1 73 ? 8.391 -2.533 -14.312 1 70.81 73 PRO B N 1
ATOM 1640 C CA . PRO B 1 73 ? 8.164 -3.539 -15.352 1 70.81 73 PRO B CA 1
ATOM 1641 C C . PRO B 1 73 ? 7.207 -4.645 -14.906 1 70.81 73 PRO B C 1
ATOM 1643 O O . PRO B 1 73 ? 6.547 -5.266 -15.742 1 70.81 73 PRO B O 1
ATOM 1646 N N . ILE B 1 74 ? 6.785 -4.812 -13.648 1 88.75 74 ILE B N 1
ATOM 1647 C CA . ILE B 1 74 ? 6.062 -5.988 -13.18 1 88.75 74 ILE B CA 1
ATOM 1648 C C . ILE B 1 74 ? 4.566 -5.691 -13.141 1 88.75 74 ILE B C 1
ATOM 1650 O O . ILE B 1 74 ? 3.742 -6.609 -13.109 1 88.75 74 ILE B O 1
ATOM 1654 N N . VAL B 1 75 ? 4.191 -4.488 -13.297 1 90.38 75 VAL B N 1
ATOM 1655 C CA . VAL B 1 75 ? 2.797 -4.09 -13.141 1 90.38 75 VAL B CA 1
ATOM 1656 C C . VAL B 1 75 ? 1.957 -4.699 -14.266 1 90.38 75 VAL B C 1
ATOM 1658 O O . VAL B 1 75 ? 0.904 -5.289 -14.008 1 90.38 75 VAL B O 1
ATOM 1661 N N . ASP B 1 76 ? 2.379 -4.566 -15.531 1 90.69 76 ASP B N 1
ATOM 1662 C CA . ASP B 1 76 ? 1.652 -5.145 -16.656 1 90.69 76 ASP B CA 1
ATOM 1663 C C . ASP B 1 76 ? 1.47 -6.648 -16.484 1 90.69 76 ASP B C 1
ATOM 1665 O O . ASP B 1 76 ? 0.406 -7.191 -16.781 1 90.69 76 ASP B O 1
ATOM 1669 N N . PHE B 1 77 ? 2.539 -7.297 -15.953 1 94.81 77 PHE B N 1
ATOM 1670 C CA . PHE B 1 77 ? 2.5 -8.727 -15.664 1 94.81 77 PHE B CA 1
ATOM 1671 C C . PHE B 1 77 ? 1.404 -9.047 -14.656 1 94.81 77 PHE B C 1
ATOM 1673 O O . PHE B 1 77 ? 0.604 -9.953 -14.875 1 94.81 77 PHE B O 1
ATOM 1680 N N . LEU B 1 78 ? 1.334 -8.281 -13.648 1 95.31 78 LEU B N 1
ATOM 1681 C CA . LEU B 1 78 ? 0.348 -8.5 -12.594 1 95.31 78 LEU B CA 1
ATOM 1682 C C . LEU B 1 78 ? -1.067 -8.305 -13.125 1 95.31 78 LEU B C 1
ATOM 1684 O O . LEU B 1 78 ? -1.943 -9.141 -12.898 1 95.31 78 LEU B O 1
ATOM 1688 N N . LEU B 1 79 ? -1.229 -7.25 -13.875 1 92.88 79 LEU B N 1
ATOM 1689 C CA . LEU B 1 79 ? -2.555 -6.93 -14.398 1 92.88 79 LEU B CA 1
ATOM 1690 C C . LEU B 1 79 ? -3.035 -8.008 -15.367 1 92.88 79 LEU B C 1
ATOM 1692 O O . LEU B 1 79 ? -4.18 -8.453 -15.289 1 92.88 79 LEU B O 1
ATOM 1696 N N . ARG B 1 80 ? -2.18 -8.445 -16.203 1 93.75 80 ARG B N 1
ATOM 1697 C CA . ARG B 1 80 ? -2.527 -9.484 -17.172 1 93.75 80 ARG B CA 1
ATOM 1698 C C . ARG B 1 80 ? -2.863 -10.789 -16.469 1 93.75 80 ARG B C 1
ATOM 1700 O O . ARG B 1 80 ? -3.674 -11.578 -16.969 1 93.75 80 ARG B O 1
ATOM 1707 N N . ASN B 1 81 ? -2.252 -10.984 -15.289 1 95.38 81 ASN B N 1
ATOM 1708 C CA . ASN B 1 81 ? -2.465 -12.234 -14.562 1 95.38 81 ASN B CA 1
ATOM 1709 C C . ASN B 1 81 ? -3.594 -12.102 -13.539 1 95.38 81 ASN B C 1
ATOM 1711 O O . ASN B 1 81 ? -3.727 -12.938 -12.648 1 95.38 81 ASN B O 1
ATOM 1715 N N . GLY B 1 82 ? -4.348 -11.031 -13.555 1 94.25 82 GLY B N 1
ATOM 1716 C CA . GLY B 1 82 ? -5.598 -10.945 -12.82 1 94.25 82 GLY B CA 1
ATOM 1717 C C . GLY B 1 82 ? -5.48 -10.148 -11.531 1 94.25 82 GLY B C 1
ATOM 1718 O O . GLY B 1 82 ? -6.453 -10.008 -10.789 1 94.25 82 GLY B O 1
ATOM 1719 N N . PHE B 1 83 ? -4.293 -9.672 -11.266 1 95.19 83 PHE B N 1
ATOM 1720 C CA . PHE B 1 83 ? -4.148 -8.812 -10.094 1 95.19 83 PHE B CA 1
ATOM 1721 C C . PHE B 1 83 ? -4.734 -7.43 -10.367 1 95.19 83 PHE B C 1
ATOM 1723 O O . PHE B 1 83 ? -4.707 -6.949 -11.5 1 95.19 83 PHE B O 1
ATOM 1730 N N . ILE B 1 84 ? -5.254 -6.836 -9.258 1 93.12 84 ILE B N 1
ATOM 1731 C CA . ILE B 1 84 ? -5.762 -5.469 -9.336 1 93.12 84 ILE B CA 1
ATOM 1732 C C . ILE B 1 84 ? -5.09 -4.605 -8.266 1 93.12 84 ILE B C 1
ATOM 1734 O O . ILE B 1 84 ? -4.836 -5.07 -7.156 1 93.12 84 ILE B O 1
ATOM 1738 N N . CYS B 1 85 ? -4.848 -3.41 -8.633 1 91.69 85 CYS B N 1
ATOM 1739 C CA . CYS B 1 85 ? -4.309 -2.479 -7.652 1 91.69 85 CYS B CA 1
ATOM 1740 C C . CYS B 1 85 ? -5.359 -2.115 -6.609 1 91.69 85 CYS B C 1
ATOM 1742 O O . CYS B 1 85 ? -6.398 -1.542 -6.945 1 91.69 85 CYS B O 1
ATOM 1744 N N . LYS B 1 86 ? -5.062 -2.404 -5.383 1 88.56 86 LYS B N 1
ATOM 1745 C CA . LYS B 1 86 ? -6.035 -2.137 -4.332 1 88.56 86 LYS B CA 1
ATOM 1746 C C . LYS B 1 86 ? -5.734 -0.819 -3.623 1 88.56 86 LYS B C 1
ATOM 1748 O O . LYS B 1 86 ? -6.648 -0.109 -3.203 1 88.56 86 LYS B O 1
ATOM 1753 N N . ARG B 1 87 ? -4.516 -0.611 -3.496 1 86.12 87 ARG B N 1
ATOM 1754 C CA . ARG B 1 87 ? -4.156 0.558 -2.699 1 86.12 87 ARG B CA 1
ATOM 1755 C C . ARG B 1 87 ? -2.811 1.128 -3.135 1 86.12 87 ARG B C 1
ATOM 1757 O O . ARG B 1 87 ? -1.979 0.41 -3.691 1 86.12 87 ARG B O 1
ATOM 1764 N N . HIS B 1 88 ? -2.734 2.426 -2.998 1 90.44 88 HIS B N 1
ATOM 1765 C CA . HIS B 1 88 ? -1.491 3.182 -3.121 1 90.44 88 HIS B CA 1
ATOM 1766 C C . HIS B 1 88 ? -1.056 3.75 -1.774 1 90.44 88 HIS B C 1
ATOM 1768 O O . HIS B 1 88 ? -1.888 4.23 -1 1 90.44 88 HIS B O 1
ATOM 1774 N N . CYS B 1 89 ? 0.192 3.635 -1.5 1 91.38 89 CYS B N 1
ATOM 1775 C CA . CYS B 1 89 ? 0.743 4.199 -0.272 1 91.38 89 CYS B CA 1
ATOM 1776 C C . CYS B 1 89 ? 1.614 5.414 -0.572 1 91.38 89 CYS B C 1
ATOM 1778 O O . CYS B 1 89 ? 2.561 5.324 -1.356 1 91.38 89 CYS B O 1
ATOM 1780 N N . TYR B 1 90 ? 1.256 6.555 0.016 1 92.88 90 TYR B N 1
ATOM 1781 C CA . TYR B 1 90 ? 1.991 7.805 -0.15 1 92.88 90 TYR B CA 1
ATOM 1782 C C . TYR B 1 90 ? 2.699 8.195 1.142 1 92.88 90 TYR B C 1
ATOM 1784 O O . TYR B 1 90 ? 2.127 8.086 2.229 1 92.88 90 TYR B O 1
ATOM 1792 N N . THR B 1 91 ? 3.939 8.531 1.062 1 93.88 91 THR B N 1
ATOM 1793 C CA . THR B 1 91 ? 4.723 8.953 2.219 1 93.88 91 THR B CA 1
ATOM 1794 C C . THR B 1 91 ? 5.254 10.367 2.027 1 93.88 91 THR B C 1
ATOM 1796 O O . THR B 1 91 ? 5.613 10.758 0.914 1 93.88 91 THR B O 1
ATOM 1799 N N . LEU B 1 92 ? 5.141 11.055 3.191 1 92.25 92 LEU B N 1
ATOM 1800 C CA . LEU B 1 92 ? 5.727 12.391 3.139 1 92.25 92 LEU B CA 1
ATOM 1801 C C . LEU B 1 92 ? 7.246 12.32 3.264 1 92.25 92 LEU B C 1
ATOM 1803 O O . LEU B 1 92 ? 7.77 11.664 4.168 1 92.25 92 LEU B O 1
ATOM 1807 N N . THR B 1 93 ? 7.977 12.867 2.33 1 75.69 93 THR B N 1
ATOM 1808 C CA . THR B 1 93 ? 9.43 12.93 2.357 1 75.69 93 THR B CA 1
ATOM 1809 C C . THR B 1 93 ? 9.914 13.898 3.439 1 75.69 93 THR B C 1
ATOM 1811 O O . THR B 1 93 ? 9.625 15.094 3.381 1 75.69 93 THR B O 1
ATOM 1814 N N . VAL B 1 94 ? 10.039 13.375 4.645 1 69.56 94 VAL B N 1
ATOM 1815 C CA . VAL B 1 94 ? 10.477 14.305 5.684 1 69.56 94 VAL B CA 1
ATOM 1816 C C . VAL B 1 94 ? 12.008 14.297 5.762 1 69.56 94 VAL B C 1
ATOM 1818 O O . VAL B 1 94 ? 12.641 13.258 5.57 1 69.56 94 VAL B O 1
ATOM 1821 N N . ASN B 1 95 ? 12.672 15.422 5.566 1 60.69 95 ASN B N 1
ATOM 1822 C CA . ASN B 1 95 ? 14.102 15.539 5.844 1 60.69 95 ASN B CA 1
ATOM 1823 C C . ASN B 1 95 ? 14.406 15.297 7.32 1 60.69 95 ASN B C 1
ATOM 1825 O O . ASN B 1 95 ? 13.539 15.5 8.18 1 60.69 95 ASN B O 1
ATOM 1829 N N . LYS B 1 96 ? 15.562 14.602 7.652 1 55.44 96 LYS B N 1
ATOM 1830 C CA . LYS B 1 96 ? 16.062 14.32 8.992 1 55.44 96 LYS B CA 1
ATOM 1831 C C . LYS B 1 96 ? 15.836 15.508 9.93 1 55.44 96 LYS B C 1
ATOM 1833 O O . LYS B 1 96 ? 15.562 15.328 11.117 1 55.44 96 LYS B O 1
ATOM 1838 N N . LYS B 1 97 ? 15.844 16.594 9.469 1 57.22 97 LYS B N 1
ATOM 1839 C CA . LYS B 1 97 ? 15.742 17.797 10.289 1 57.22 97 LYS B CA 1
ATOM 1840 C C . LYS B 1 97 ? 14.32 17.969 10.836 1 57.22 97 LYS B C 1
ATOM 1842 O O . LYS B 1 97 ? 14.133 18.516 11.922 1 57.22 97 LYS B O 1
ATOM 1847 N N . ASP B 1 98 ? 13.469 17.406 10.125 1 59.97 98 ASP B N 1
ATOM 1848 C CA . ASP B 1 98 ? 12.078 17.578 10.531 1 59.97 98 ASP B CA 1
ATOM 1849 C C . ASP B 1 98 ? 11.719 16.625 11.68 1 59.97 98 ASP B C 1
ATOM 1851 O O . ASP B 1 98 ? 10.789 16.891 12.438 1 59.97 98 ASP B O 1
ATOM 1855 N N . LEU B 1 99 ? 12.398 15.562 11.633 1 57.75 99 LEU B N 1
ATOM 1856 C CA . LEU B 1 99 ? 12.125 14.57 12.664 1 57.75 99 LEU B CA 1
ATOM 1857 C C . LEU B 1 99 ? 12.922 14.867 13.93 1 57.75 99 LEU B C 1
ATOM 1859 O O . LEU B 1 99 ? 12.688 14.25 14.977 1 57.75 99 LEU B O 1
ATOM 1863 N N . LYS B 1 100 ? 14 15.742 13.867 1 52.22 100 LYS B N 1
ATOM 1864 C CA . LYS B 1 100 ? 14.859 15.977 15.023 1 52.22 100 LYS B CA 1
ATOM 1865 C C . LYS B 1 100 ? 14.094 16.656 16.156 1 52.22 100 LYS B C 1
ATOM 1867 O O . LYS B 1 100 ? 13.445 17.688 15.945 1 52.22 100 LYS B O 1
ATOM 1872 N N . ILE B 1 101 ? 13.742 15.883 17.062 1 48.78 101 ILE B N 1
ATOM 1873 C CA . ILE B 1 101 ? 13.305 16.359 18.359 1 48.78 101 ILE B CA 1
ATOM 1874 C C . ILE B 1 101 ? 14.25 17.453 18.844 1 48.78 101 ILE B C 1
ATOM 1876 O O . ILE B 1 101 ? 15.469 17.266 18.891 1 48.78 101 ILE B O 1
ATOM 1880 N N . GLU B 1 102 ? 13.883 18.656 18.703 1 41.91 102 GLU B N 1
ATOM 1881 C CA . GLU B 1 102 ? 14.711 19.562 19.516 1 41.91 102 GLU B CA 1
ATOM 1882 C C . GLU B 1 102 ? 14.961 18.969 20.906 1 41.91 102 GLU B C 1
ATOM 1884 O O . GLU B 1 102 ? 14.023 18.703 21.656 1 41.91 102 GLU B O 1
ATOM 1889 N N . ILE B 1 103 ? 15.922 18.141 21.031 1 38.91 103 ILE B N 1
ATOM 1890 C CA . ILE B 1 103 ? 16.406 17.875 22.391 1 38.91 103 ILE B CA 1
ATOM 1891 C C . ILE B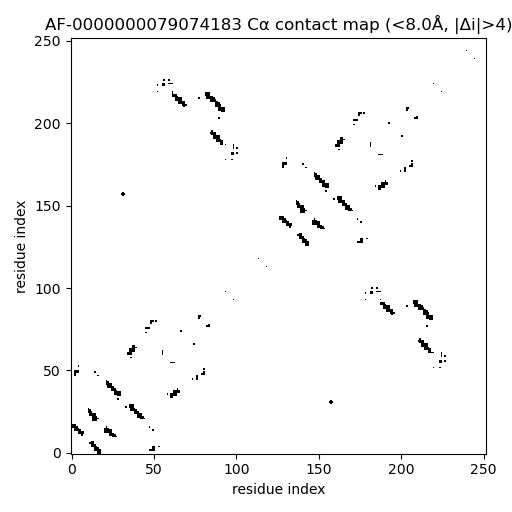 1 103 ? 16.312 19.141 23.219 1 38.91 103 ILE B C 1
ATOM 1893 O O . ILE B 1 103 ? 17 20.141 22.922 1 38.91 103 ILE B O 1
ATOM 1897 N N . ASN B 1 104 ? 15.18 19.562 23.562 1 36.72 104 ASN B N 1
ATOM 1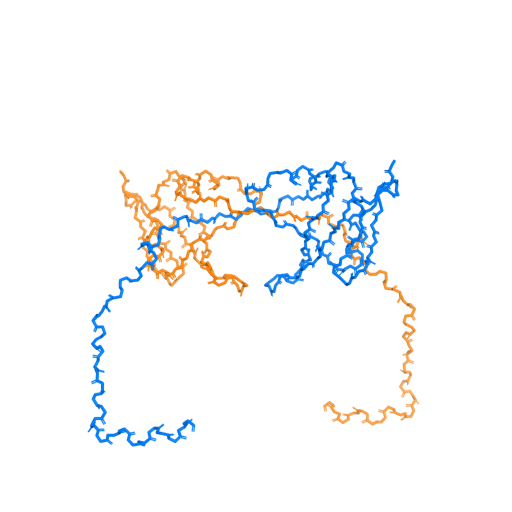898 C CA . ASN B 1 104 ? 15.328 20.484 24.688 1 36.72 104 ASN B CA 1
ATOM 1899 C C . ASN B 1 104 ? 16.375 20 25.672 1 36.72 104 ASN B C 1
ATOM 1901 O O . ASN B 1 104 ? 16.172 18.984 26.359 1 36.72 104 ASN B O 1
ATOM 1905 N N . ASN B 1 105 ? 17.547 20.125 25.359 1 36.25 105 ASN B N 1
ATOM 1906 C CA . ASN B 1 105 ? 18.703 19.922 26.219 1 36.25 105 ASN B CA 1
ATOM 1907 C C . ASN B 1 105 ? 18.469 20.469 27.625 1 36.25 105 ASN B C 1
ATOM 1909 O O . ASN B 1 105 ? 19.406 20.672 28.391 1 36.25 105 ASN B O 1
ATOM 1913 N N . LYS B 1 106 ? 17.344 21.109 27.875 1 38.47 106 LYS B N 1
ATOM 1914 C CA . LYS B 1 106 ? 17.359 21.578 29.25 1 38.47 106 LYS B CA 1
ATOM 1915 C C . LYS B 1 106 ? 17.328 20.406 30.234 1 38.47 106 LYS B C 1
ATOM 1917 O O . LYS B 1 106 ? 16.984 20.578 31.406 1 38.47 106 LYS B O 1
ATOM 1922 N N . LEU B 1 107 ? 17.25 19.156 29.766 1 34.41 107 LEU B N 1
ATOM 1923 C CA . LEU B 1 107 ? 17.422 18.172 30.844 1 34.41 107 LEU B CA 1
ATOM 1924 C C . LEU B 1 107 ? 18.812 18.266 31.438 1 34.41 107 LEU B C 1
ATOM 1926 O O . LEU B 1 107 ? 19.812 18.047 30.75 1 34.41 107 LEU B O 1
ATOM 1930 N N . SER B 1 108 ? 18.922 19.062 32.406 1 33.03 108 SER B N 1
ATOM 1931 C CA . SER B 1 108 ? 20.062 19.188 33.312 1 33.03 108 SER B CA 1
ATOM 1932 C C . SER B 1 108 ? 20.609 17.828 33.688 1 33.03 108 SER B C 1
ATOM 1934 O O . SER B 1 108 ? 19.891 17.016 34.281 1 33.03 108 SER B O 1
ATOM 1936 N N . LEU B 1 109 ? 21.281 17.188 32.812 1 33.78 109 LEU B N 1
ATOM 1937 C CA . LEU B 1 109 ? 22.078 16.078 33.312 1 33.78 109 LEU B CA 1
ATOM 1938 C C . LEU B 1 109 ? 22.734 16.422 34.656 1 33.78 109 LEU B C 1
ATOM 1940 O O . LEU B 1 109 ? 23.562 17.328 34.719 1 33.78 109 LEU B O 1
ATOM 1944 N N . HIS B 1 110 ? 21.953 16.391 35.656 1 33.28 110 HIS B N 1
ATOM 1945 C CA . HIS B 1 110 ? 22.641 16.438 36.938 1 33.28 110 HIS B CA 1
ATOM 1946 C C . HIS B 1 110 ? 23.625 15.281 37.094 1 33.28 110 HIS B C 1
ATOM 1948 O O . HIS B 1 110 ? 23.234 14.117 36.969 1 33.28 110 HIS B O 1
ATOM 1954 N N . PHE B 1 111 ? 24.844 15.469 36.688 1 29.48 111 PHE B N 1
ATOM 1955 C CA . PHE B 1 111 ? 25.953 14.578 37 1 29.48 111 PHE B CA 1
ATOM 1956 C C . PHE B 1 111 ? 25.969 14.211 38.469 1 29.48 111 PHE B C 1
ATOM 1958 O O . PHE B 1 111 ? 26.016 15.086 39.344 1 29.48 111 PHE B O 1
ATOM 1965 N N . PHE B 1 112 ? 25.25 13.125 38.812 1 32.16 112 PHE B N 1
ATOM 1966 C CA . PHE B 1 112 ? 25.406 12.625 40.188 1 32.16 112 PHE B CA 1
ATOM 1967 C C . PHE B 1 112 ? 26.875 12.281 40.469 1 32.16 112 PHE B C 1
ATOM 1969 O O . PHE B 1 112 ? 27.516 11.578 39.656 1 32.16 112 PHE B O 1
ATOM 1976 N N . ASN B 1 113 ? 27.625 13.227 40.875 1 30.64 113 ASN B N 1
ATOM 1977 C CA . ASN B 1 113 ? 28.953 12.977 41.438 1 30.64 113 ASN B CA 1
ATOM 1978 C C . ASN B 1 113 ? 28.938 11.797 42.406 1 30.64 113 ASN B C 1
ATOM 1980 O O . ASN B 1 113 ? 27.969 11.594 43.125 1 30.64 113 ASN B O 1
ATOM 1984 N N . THR B 1 114 ? 29.719 10.695 42.062 1 34.09 114 THR B N 1
ATOM 1985 C CA . THR B 1 114 ? 29.969 9.5 42.844 1 34.09 114 THR B CA 1
ATOM 1986 C C . THR B 1 114 ? 30 9.828 44.344 1 34.09 114 THR B C 1
ATOM 1988 O O . THR B 1 114 ? 29.969 8.93 45.156 1 34.09 114 THR B O 1
ATOM 1991 N N . GLU B 1 115 ? 30.484 10.969 44.656 1 36.22 115 GLU B N 1
ATOM 1992 C CA . GLU B 1 115 ? 30.797 11.156 46.062 1 36.22 115 GLU B CA 1
ATOM 1993 C C . GLU B 1 115 ? 29.531 11.344 46.906 1 36.22 115 GLU B C 1
ATOM 1995 O O . GLU B 1 115 ? 29.594 11.656 48.094 1 36.22 115 GLU B O 1
ATOM 2000 N N . SER B 1 116 ? 28.328 11.469 46.156 1 35.72 116 SER B N 1
ATOM 2001 C CA . SER B 1 116 ? 27.297 11.734 47.156 1 35.72 116 SER B CA 1
ATOM 2002 C C . SER B 1 116 ? 26.922 10.461 47.906 1 35.72 116 SER B C 1
ATOM 2004 O O . SER B 1 116 ? 27 9.359 47.375 1 35.72 116 SER B O 1
ATOM 2006 N N . PRO B 1 117 ? 26.719 10.398 49.188 1 35.81 117 PRO B N 1
ATOM 2007 C CA . PRO B 1 117 ? 26.562 9.258 50.094 1 35.81 117 PRO B CA 1
ATOM 2008 C C . PRO B 1 117 ? 25.469 8.289 49.625 1 35.81 117 PRO B C 1
ATOM 2010 O O . PRO B 1 117 ? 25.562 7.09 49.906 1 35.81 117 PRO B O 1
ATOM 2013 N N . ASP B 1 118 ? 24.406 8.758 49 1 32.19 118 ASP B N 1
ATOM 2014 C CA . ASP B 1 118 ? 23.312 7.789 48.906 1 32.19 118 ASP B CA 1
ATOM 2015 C C . ASP B 1 118 ? 23.578 6.766 47.812 1 32.19 118 ASP B C 1
ATOM 2017 O O . ASP B 1 118 ? 22.688 6.012 47.406 1 32.19 118 ASP B O 1
ATOM 2021 N N . TYR B 1 119 ? 24.641 6.719 47.094 1 34.56 119 TYR B N 1
ATOM 2022 C CA . TYR B 1 119 ? 25.047 5.762 46.062 1 34.56 119 TYR B CA 1
ATOM 2023 C C . TYR B 1 119 ? 25 4.336 46.594 1 34.56 119 TYR B C 1
ATOM 2025 O O . TYR B 1 119 ? 25.25 3.381 45.875 1 34.56 119 TYR B O 1
ATOM 2033 N N . GLU B 1 120 ? 24.938 4.145 47.906 1 33.03 120 GLU B N 1
ATOM 2034 C CA . GLU B 1 120 ? 25.109 2.795 48.438 1 33.03 120 GLU B CA 1
ATOM 2035 C C . GLU B 1 120 ? 23.953 1.89 48 1 33.03 120 GLU B C 1
ATOM 2037 O O . GLU B 1 120 ? 24.125 0.681 47.844 1 33.03 120 GLU B O 1
ATOM 2042 N N . THR B 1 121 ? 22.766 2.395 48.031 1 30.22 121 THR B N 1
ATOM 2043 C CA . THR B 1 121 ? 21.734 1.373 48.156 1 30.22 121 THR B CA 1
ATOM 2044 C C . THR B 1 121 ? 21.5 0.667 46.844 1 30.22 121 THR B C 1
ATOM 2046 O O . THR B 1 121 ? 21.109 -0.499 46.812 1 30.22 121 THR B O 1
ATOM 2049 N N . VAL B 1 122 ? 21.516 1.299 45.656 1 28.47 122 VAL B N 1
ATOM 2050 C CA . VAL B 1 122 ? 20.844 0.607 44.562 1 28.47 122 VAL B CA 1
ATOM 2051 C C . VAL B 1 122 ? 21.781 -0.435 43.969 1 28.47 122 VAL B C 1
ATOM 2053 O O . VAL B 1 122 ? 21.469 -1.037 42.938 1 28.47 122 VAL B O 1
ATOM 2056 N N . LYS B 1 123 ? 23.016 -0.738 44.531 1 31.7 123 LYS B N 1
ATOM 2057 C CA . LYS B 1 123 ? 23.812 -1.85 44 1 31.7 123 LYS B CA 1
ATOM 2058 C C . LYS B 1 123 ? 23 -3.139 43.969 1 31.7 123 LYS B C 1
ATOM 2060 O O . LYS B 1 123 ? 23.375 -4.105 43.312 1 31.7 123 LYS B O 1
ATOM 2065 N N . SER B 1 124 ? 22.125 -3.287 44.844 1 30.38 124 SER B N 1
ATOM 2066 C CA . SER B 1 124 ? 21.75 -4.688 45.031 1 30.38 124 SER B CA 1
ATOM 2067 C C . SER B 1 124 ? 20.984 -5.219 43.812 1 30.38 124 SER B C 1
ATOM 2069 O O . SER B 1 124 ? 20.812 -6.43 43.688 1 30.38 124 SER B O 1
ATOM 2071 N N . PHE B 1 125 ? 20.328 -4.25 43.031 1 25.06 125 PHE B N 1
ATOM 2072 C CA . PHE B 1 125 ? 19.484 -5 42.094 1 25.06 125 PHE B CA 1
ATOM 2073 C C . PHE B 1 125 ? 20.25 -5.34 40.812 1 25.06 125 PHE B C 1
ATOM 2075 O O . PHE B 1 125 ? 19.688 -5.941 39.906 1 25.06 125 PHE B O 1
ATOM 2082 N N . VAL B 1 126 ? 21.594 -4.957 40.75 1 25.25 126 VAL B N 1
ATOM 2083 C CA . VAL B 1 126 ? 22.234 -5.602 39.594 1 25.25 126 VAL B CA 1
ATOM 2084 C C . VAL B 1 126 ? 22.453 -7.082 39.875 1 25.25 126 VAL B C 1
ATOM 2086 O O . VAL B 1 126 ? 22.922 -7.438 40.969 1 25.25 126 VAL B O 1
#

Foldseek 3Di:
DDWDWADPDPFKIWIDDPNHTFFIKGWDDDPVDRQEIEIDDDGNDLPDAYPCVVVCVVVVHHYDYDDDPVRPPNVVSCVVNPDDDDDDDDDDPDDPVVVDDPPPVVPPPPPPDPPDPVVPPPVPVD/DDWDWADPDPFKIWIDDPNHTFFIKGWDDDPVDRQEIEIDDDGNDLPDAYPCVVVCVVVVHHYDYDDDPVRPPNVVSCVVNPDDDDDDDDDDPDDPVVVDDPPPVPPPPPPPDPPDPVVPPPVPVD

Nearest PDB structures (foldseek):
  4ava-assembly1_A  TM=5.294E-01  e=4.214E-02  Mycobacterium tuberculosis H37Rv
  6wqc-assembly1_A  TM=4.786E-01  e=3.076E-02  Legionella hackeliae
  6sll-assembly1_B  TM=5.505E-01  e=1.795E-01  Paenibacillus sp. Y412MC10
  1xeb-assembly5_E  TM=5.044E-01  e=4.918E-01  Pseudomonas aeruginosa
  5z6n-assembly1_B  TM=4.969E-01  e=1.435E+00  Escherichia coli K-12

Secondary structure (DSSP, 8-state):
--EEEEEEETTEEEEEETTEEEEEEEEEEETTEEEEEEEEEEES-SSSPP-THHHHHHHTSEEEEEEETT--HHHHHHHHTTEEEEEEEEEE---HHHH-----TTS------TTSGGGGGGGGG-/--EEEEEEETTEEEEEETTEEEEEEEEEEETTEEEEEEEEEEES--SSPP-THHHHHHHTSEEEEEEETT--THHHHHHHTTEEEEEEEEEE---HHHH-----TTS------TTSGGGGGGGGG-

Organism: NCBI:txid47770